Protein AF-A0A183DD94-F1 (afdb_monomer_lite)

pLDDT: mean 84.79, std 10.42, range [50.78, 96.0]

Organism: NCBI:txid637853

Secondary structure (DSSP, 8-state):
-EEEEESTTHHHHHHHHHTT--STTEEEEEEEE-S---S-TTHHHHHHHHHHHHHHT---TTEEEEEEEEE-SSSPPEEEEEETTTTEE-GGGTTS-GGGGGGG-THHHHTTEEEEEPPPSSTTEEEEEEEESS-TT-EEEEEEEEEEEETT--HHHHHHHHHHHHHHHHHHHHHHHTT-SSB---EEEEEEEEE--SS---S-HHHHHHHHHHHHHTT-

Sequence (220 aa):
MRIVGCVADIVERLPQAAAKVAVPGTTLYIVSRTGEVRCVPNLEEKFSIMLKEAVSRVQNENIRQMVILIASSDSYPMFFYYDMICKEEIRSQRNIDLAHLPKLGLHRIKGNYNIEKLKSSHNFGHLYKAEGKADPTEHRFFYRAVVRVVDSYTAEEVTCSIKNALKRACGEIAVALYRSNTIDRNHILLFIHRAPTSEEILMSSADWTNVICEAYLQCK

InterPro domains:
  IPR013537 Acetyl-CoA carboxylase, central domain [PF08326] (43-192)

Radius of gyration: 19.45 Å; chains: 1; bounding box: 50×34×47 Å

Foldseek 3Di:
DEEEEALVCLLPVVQVQLVPQDAAPDEAHYEHEDEAPPDDPPPVVVSQVSVLNSLVPHDDRSHQKYWYWYDYPPDQIWIWIAGSVVSDTPQQQILDDPVCSVVQVVVVQVVFWDWDWDDDPDSFKTWIWTAGPVHRLEIEIEIGGEQEDEQPDDLVRLLVSLLVSVLSVVVVVVVVVVVDDRYDDYYYDYHYDYDYDPDHRNDDPVSVVVSNVVSVVVND

Structure (mmCIF, N/CA/C/O backbone):
data_AF-A0A183DD94-F1
#
_entry.id   AF-A0A183DD94-F1
#
loop_
_atom_site.group_PDB
_atom_site.id
_atom_site.type_symbol
_atom_site.label_atom_id
_atom_site.label_alt_id
_atom_site.label_comp_id
_atom_site.label_asym_id
_atom_site.label_entity_id
_atom_site.label_seq_id
_atom_site.pdbx_PDB_ins_code
_atom_site.Cartn_x
_atom_site.Cartn_y
_atom_site.Cartn_z
_atom_site.occupancy
_atom_site.B_iso_or_equiv
_atom_site.auth_seq_id
_atom_site.auth_comp_id
_atom_site.auth_asym_id
_atom_site.auth_atom_id
_atom_site.pdbx_PDB_model_num
ATOM 1 N N . MET A 1 1 ? -19.339 -9.503 1.027 1.00 54.72 1 MET A N 1
ATOM 2 C CA . MET A 1 1 ? -20.385 -8.546 0.589 1.00 54.72 1 MET A CA 1
ATOM 3 C C . MET A 1 1 ? -19.704 -7.289 0.056 1.00 54.72 1 MET A C 1
ATOM 5 O O . MET A 1 1 ? -18.801 -6.801 0.727 1.00 54.72 1 MET A O 1
ATOM 9 N N . ARG A 1 2 ? -20.072 -6.813 -1.144 1.00 57.78 2 ARG A N 1
ATOM 10 C CA . ARG A 1 2 ? -19.534 -5.585 -1.761 1.00 57.78 2 ARG A CA 1
ATOM 11 C C . ARG A 1 2 ? -20.670 -4.580 -1.912 1.00 57.78 2 ARG A C 1
ATOM 13 O O . ARG A 1 2 ? -21.688 -4.917 -2.506 1.00 57.78 2 ARG A O 1
ATOM 20 N N . ILE A 1 3 ? -20.506 -3.379 -1.370 1.00 62.72 3 ILE A N 1
ATOM 21 C CA . ILE A 1 3 ? -21.554 -2.346 -1.359 1.00 62.72 3 ILE A CA 1
ATOM 22 C C . ILE A 1 3 ? -21.033 -1.132 -2.109 1.00 62.72 3 ILE A C 1
ATOM 24 O O . ILE A 1 3 ? -19.906 -0.714 -1.866 1.00 62.72 3 ILE A O 1
ATOM 28 N N . VAL A 1 4 ? -21.828 -0.602 -3.038 1.00 64.38 4 VAL A N 1
ATOM 29 C CA . VAL A 1 4 ? -21.441 0.511 -3.915 1.00 64.38 4 VAL A CA 1
ATOM 30 C C . VAL A 1 4 ? -22.304 1.737 -3.600 1.00 64.38 4 VAL A C 1
ATOM 32 O O . VAL A 1 4 ? -23.528 1.616 -3.531 1.00 64.38 4 VAL A O 1
ATOM 35 N N . GLY A 1 5 ? -21.688 2.908 -3.412 1.00 66.31 5 GLY A N 1
ATOM 36 C CA . GLY A 1 5 ? -22.386 4.164 -3.099 1.00 66.31 5 GLY A CA 1
ATOM 37 C C . GLY A 1 5 ? -21.581 5.433 -3.415 1.00 66.31 5 GLY A C 1
ATOM 38 O O . GLY A 1 5 ? -20.481 5.360 -3.962 1.00 66.31 5 GLY A O 1
ATOM 39 N N . CYS A 1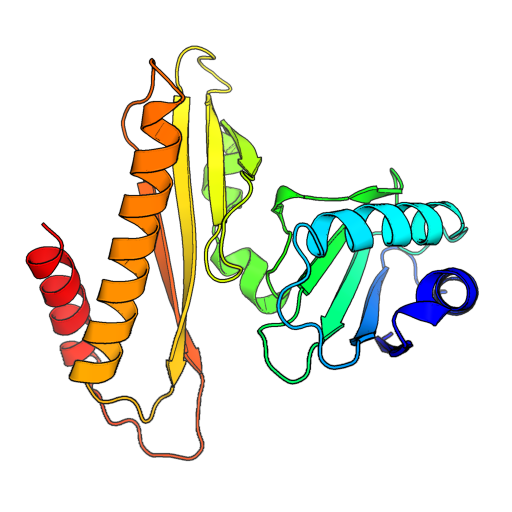 6 ? -22.149 6.597 -3.093 1.00 71.25 6 CYS A N 1
ATOM 40 C CA . CYS A 1 6 ? -21.469 7.897 -3.133 1.00 71.25 6 CYS A CA 1
ATOM 41 C C . CYS A 1 6 ? -20.680 8.132 -1.833 1.00 71.25 6 CYS A C 1
ATOM 43 O O . CYS A 1 6 ? -21.069 7.630 -0.776 1.00 71.25 6 CYS A O 1
ATOM 45 N N . VAL A 1 7 ? -19.587 8.903 -1.890 1.00 71.62 7 VAL A N 1
ATOM 46 C CA . VAL A 1 7 ? -18.761 9.194 -0.702 1.00 71.62 7 VAL A CA 1
ATOM 47 C C . VAL A 1 7 ? -19.469 10.081 0.304 1.00 71.62 7 VAL A C 1
ATOM 49 O O . VAL A 1 7 ? -19.284 9.877 1.497 1.00 71.62 7 VAL A O 1
ATOM 52 N N . ALA A 1 8 ? -20.319 10.997 -0.164 1.00 72.94 8 ALA A N 1
ATOM 53 C CA . ALA A 1 8 ? -21.086 11.885 0.703 1.00 72.94 8 ALA A CA 1
ATOM 54 C C . ALA A 1 8 ? -22.020 11.100 1.640 1.00 72.94 8 ALA A C 1
ATOM 56 O O . ALA A 1 8 ? -22.126 11.417 2.820 1.00 72.94 8 ALA A O 1
ATOM 57 N N . ASP A 1 9 ? -22.605 10.009 1.144 1.00 81.62 9 ASP A N 1
ATOM 58 C CA . ASP A 1 9 ? -23.596 9.229 1.890 1.00 81.62 9 ASP A CA 1
ATOM 59 C C . ASP A 1 9 ? -22.955 8.149 2.772 1.00 81.62 9 ASP A C 1
ATOM 61 O O . ASP A 1 9 ? -23.665 7.369 3.414 1.00 81.62 9 ASP A O 1
ATOM 65 N N . ILE A 1 10 ? -21.619 8.023 2.776 1.00 82.94 10 ILE A N 1
ATOM 66 C CA . ILE A 1 10 ? -20.961 6.894 3.443 1.00 82.94 10 ILE A CA 1
ATOM 67 C C . ILE A 1 10 ? -21.236 6.892 4.945 1.00 82.94 10 ILE A C 1
ATOM 69 O O . ILE A 1 10 ? -21.415 5.823 5.516 1.00 82.94 10 ILE A O 1
ATOM 73 N N . VAL A 1 11 ? -21.347 8.071 5.562 1.00 80.69 11 VAL A N 1
ATOM 74 C CA . VAL A 1 11 ? -21.639 8.230 6.993 1.00 80.69 11 VAL A CA 1
ATOM 75 C C . VAL A 1 11 ? -23.004 7.640 7.358 1.00 80.69 11 VAL A C 1
ATOM 77 O O . VAL A 1 11 ? -23.140 7.003 8.402 1.00 80.69 11 VAL A O 1
ATOM 80 N N . GLU A 1 12 ? -24.006 7.800 6.494 1.00 82.25 12 GLU A N 1
ATOM 81 C CA . GLU A 1 12 ? -25.373 7.327 6.740 1.00 82.25 12 GLU A CA 1
ATOM 82 C C . GLU A 1 12 ? -25.573 5.870 6.314 1.00 82.25 12 GLU A C 1
ATOM 84 O O . GLU A 1 12 ? -26.217 5.077 7.006 1.00 82.25 12 GLU A O 1
ATOM 89 N N . ARG A 1 13 ? -25.003 5.489 5.166 1.00 84.62 13 ARG A N 1
ATOM 90 C CA . ARG A 1 13 ? -25.242 4.176 4.554 1.00 84.62 13 ARG A CA 1
ATOM 91 C C . ARG A 1 13 ? -24.371 3.080 5.144 1.00 84.62 13 ARG A C 1
ATOM 93 O O . ARG A 1 13 ? -24.777 1.918 5.105 1.00 84.62 13 ARG A O 1
ATOM 100 N N . LEU A 1 14 ? -23.194 3.413 5.679 1.00 88.38 14 LEU A N 1
ATOM 101 C CA . LEU A 1 14 ? -22.260 2.422 6.211 1.00 88.38 14 LEU A CA 1
ATOM 102 C C . LEU A 1 14 ? -22.853 1.602 7.374 1.00 88.38 14 LEU A C 1
ATOM 104 O O . LEU A 1 14 ? -22.786 0.374 7.297 1.00 88.38 14 LEU A O 1
ATOM 108 N N . PRO A 1 15 ? -23.488 2.194 8.403 1.00 88.19 15 PRO A N 1
ATOM 109 C CA . PRO A 1 15 ? -24.125 1.414 9.466 1.00 88.19 15 PRO A CA 1
ATOM 110 C C . PRO A 1 15 ? -25.211 0.457 8.948 1.00 88.19 15 PRO A C 1
ATOM 112 O O . PRO A 1 15 ? -25.241 -0.710 9.333 1.00 88.19 15 PRO A O 1
ATOM 115 N N . GLN A 1 16 ? -26.053 0.911 8.011 1.00 87.06 16 GLN A N 1
ATOM 116 C CA . GLN A 1 16 ? -27.119 0.093 7.409 1.00 87.06 16 GLN A CA 1
ATOM 117 C C . GLN A 1 16 ? -26.557 -1.080 6.594 1.00 87.06 16 GLN A C 1
ATOM 119 O O . GLN A 1 16 ? -27.084 -2.191 6.606 1.00 87.06 16 GLN A O 1
ATOM 124 N N . ALA A 1 17 ? -25.474 -0.820 5.867 1.00 86.25 17 ALA A N 1
ATOM 125 C CA . ALA A 1 17 ? -24.700 -1.810 5.143 1.00 86.25 17 ALA A CA 1
ATOM 126 C C . ALA A 1 17 ? -24.091 -2.853 6.088 1.00 86.25 17 ALA A C 1
ATOM 128 O O . ALA A 1 17 ? -24.240 -4.056 5.871 1.00 86.25 17 ALA A O 1
ATOM 129 N N . ALA A 1 18 ? -23.428 -2.386 7.143 1.00 90.12 18 ALA A N 1
ATOM 130 C CA . ALA A 1 18 ? -22.782 -3.229 8.132 1.00 90.12 18 ALA A CA 1
ATOM 131 C C . ALA A 1 18 ? -23.786 -4.122 8.869 1.00 90.12 18 ALA A C 1
ATOM 133 O O . ALA A 1 18 ? -23.494 -5.295 9.068 1.00 90.12 18 ALA A O 1
ATOM 134 N N . ALA A 1 19 ? -24.985 -3.628 9.193 1.00 90.19 19 ALA A N 1
ATOM 135 C CA . ALA A 1 19 ? -26.030 -4.397 9.879 1.00 90.19 19 ALA A CA 1
ATOM 136 C C . ALA A 1 19 ? -26.454 -5.684 9.140 1.00 90.19 19 ALA A C 1
ATOM 138 O O . ALA A 1 19 ? -26.941 -6.622 9.761 1.00 90.19 19 ALA A O 1
ATOM 139 N N . LYS A 1 20 ? -26.233 -5.768 7.820 1.00 89.81 20 LYS A N 1
ATOM 140 C CA . LYS A 1 20 ? -26.569 -6.951 7.006 1.00 89.81 20 LYS A CA 1
ATOM 141 C C . LYS A 1 20 ? -25.533 -8.079 7.097 1.00 89.81 20 LYS A C 1
ATOM 143 O O . LYS A 1 20 ? -25.741 -9.144 6.520 1.00 89.81 20 LYS A O 1
ATOM 148 N N . VAL A 1 21 ? -24.395 -7.859 7.759 1.00 91.12 21 VAL A N 1
ATOM 149 C CA . VAL A 1 21 ? -23.340 -8.873 7.896 1.00 91.12 21 VAL A CA 1
ATOM 150 C C . VAL A 1 21 ? -23.679 -9.833 9.037 1.00 91.12 21 VAL A C 1
ATOM 152 O O . VAL A 1 21 ? -23.612 -9.466 10.208 1.00 91.12 21 VAL A O 1
ATOM 155 N N . ALA A 1 22 ? -24.002 -11.077 8.681 1.00 92.06 22 ALA A N 1
ATOM 156 C CA . ALA A 1 22 ? -24.369 -12.126 9.636 1.00 92.06 22 ALA A CA 1
ATOM 157 C C . ALA A 1 22 ? -23.245 -13.137 9.928 1.00 92.06 22 ALA A C 1
ATOM 159 O O . ALA A 1 22 ? -23.319 -13.855 10.916 1.00 92.06 22 ALA A O 1
ATOM 160 N N . VAL A 1 23 ? -22.218 -13.223 9.073 1.00 92.81 23 VAL A N 1
ATOM 161 C CA . VAL A 1 23 ? -21.141 -14.218 9.210 1.00 92.81 23 VAL A CA 1
ATOM 162 C C . VAL A 1 23 ? -20.011 -13.646 10.076 1.00 92.81 23 VAL A C 1
ATOM 164 O O . VAL A 1 23 ? -19.420 -12.639 9.671 1.00 92.81 23 VAL A O 1
ATOM 167 N N . PRO A 1 24 ? -19.669 -14.261 11.224 1.00 93.19 24 PRO A N 1
ATOM 168 C CA . PRO A 1 24 ? -18.568 -13.805 12.068 1.00 93.19 24 PRO A CA 1
ATOM 169 C C . PRO A 1 24 ? -17.217 -13.829 11.347 1.00 93.19 24 PRO A C 1
ATOM 171 O O . PRO A 1 24 ? -16.955 -14.688 10.506 1.00 93.19 24 PRO A O 1
ATOM 174 N N . GLY A 1 25 ? -16.332 -12.892 11.690 1.00 92.00 25 GLY A N 1
ATOM 175 C CA . GLY A 1 25 ? -14.992 -12.807 11.106 1.00 92.00 25 GLY A CA 1
ATOM 176 C C . GLY A 1 25 ? -14.942 -12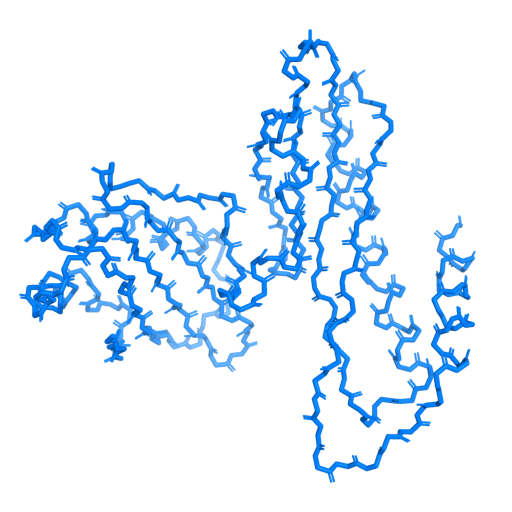.228 9.687 1.00 92.00 25 GLY A C 1
ATOM 177 O O . GLY A 1 25 ? -13.903 -12.315 9.032 1.00 92.00 25 GLY A O 1
ATOM 178 N N . THR A 1 26 ? -16.033 -11.633 9.199 1.00 92.38 26 THR A N 1
ATOM 179 C CA . THR A 1 26 ? -16.140 -11.130 7.823 1.00 92.38 26 THR A CA 1
ATOM 180 C C . THR A 1 26 ? -15.270 -9.894 7.587 1.00 92.38 26 THR A C 1
ATOM 182 O O . THR A 1 26 ? -15.236 -8.975 8.409 1.00 92.38 26 THR A O 1
ATOM 185 N N . THR A 1 27 ? -14.642 -9.823 6.407 1.00 92.25 27 THR A N 1
ATOM 186 C CA . THR A 1 27 ? -14.109 -8.570 5.854 1.00 92.25 27 THR A CA 1
ATOM 187 C C . THR A 1 27 ? -15.167 -7.884 4.988 1.00 92.25 27 THR A C 1
ATOM 189 O O . THR A 1 27 ? -15.617 -8.437 3.978 1.00 92.25 27 THR A O 1
ATOM 192 N N . LEU A 1 28 ? -15.584 -6.674 5.371 1.00 91.62 28 LEU A N 1
ATOM 193 C CA . LEU A 1 28 ? -16.572 -5.885 4.632 1.00 91.62 28 LEU A CA 1
ATOM 194 C C . LEU A 1 28 ? -15.886 -4.962 3.614 1.00 91.62 28 LEU A C 1
ATOM 196 O O . LEU A 1 28 ? -15.057 -4.138 3.991 1.00 91.62 28 LEU A O 1
ATOM 200 N N . TYR A 1 29 ? -16.278 -5.063 2.338 1.00 91.12 29 TYR A N 1
ATOM 201 C CA . TYR A 1 29 ? -15.779 -4.200 1.263 1.00 91.12 29 TYR A CA 1
ATOM 202 C C . TYR A 1 29 ? -16.816 -3.158 0.868 1.00 91.12 29 TYR A C 1
ATOM 204 O O . TYR A 1 29 ? -17.939 -3.488 0.468 1.00 91.12 29 TYR A O 1
ATOM 212 N N . ILE A 1 30 ? -16.402 -1.899 0.909 1.00 89.88 30 ILE A N 1
ATOM 213 C CA . ILE A 1 30 ? -17.230 -0.756 0.545 1.00 89.88 30 ILE A CA 1
ATOM 214 C C . ILE A 1 30 ? -16.537 -0.023 -0.580 1.00 89.88 30 ILE A C 1
ATOM 216 O O . ILE A 1 30 ? -15.362 0.317 -0.497 1.00 89.88 30 ILE A O 1
ATOM 220 N N . VAL A 1 31 ? -17.283 0.201 -1.649 1.00 88.50 31 VAL A N 1
ATOM 221 C CA . VAL A 1 31 ? -16.848 0.982 -2.790 1.00 88.50 31 VAL A CA 1
ATOM 222 C C . VAL A 1 31 ? -17.652 2.256 -2.798 1.00 88.50 31 VAL A C 1
ATOM 224 O O . VAL A 1 31 ? -18.878 2.253 -2.879 1.00 88.50 31 VAL A O 1
ATOM 227 N N . SER A 1 32 ? -16.926 3.348 -2.751 1.00 87.06 32 SER A N 1
ATOM 228 C CA . SER A 1 32 ? -17.464 4.676 -2.826 1.00 87.06 32 SER A CA 1
ATOM 229 C C . SER A 1 32 ? -16.920 5.382 -4.056 1.00 87.06 32 SER A C 1
ATOM 231 O O . SER A 1 32 ? -15.774 5.156 -4.450 1.00 87.06 32 SER A O 1
ATOM 233 N N . ARG A 1 33 ? -17.745 6.208 -4.690 1.00 83.56 33 ARG A N 1
ATOM 234 C CA . ARG A 1 33 ? -17.331 7.071 -5.797 1.00 83.56 33 ARG A CA 1
ATOM 235 C C . ARG A 1 33 ? -17.347 8.520 -5.339 1.00 83.56 33 ARG A C 1
ATOM 237 O O . ARG A 1 33 ? -18.256 8.945 -4.626 1.00 83.56 33 ARG A O 1
ATOM 244 N N . THR A 1 34 ? -16.350 9.265 -5.784 1.00 78.81 34 THR A N 1
ATOM 245 C CA . THR A 1 34 ? -16.316 10.723 -5.702 1.00 78.81 34 THR A CA 1
ATOM 246 C C . THR A 1 34 ? -16.272 11.292 -7.123 1.00 78.81 34 THR A C 1
ATOM 248 O O . THR A 1 34 ? -15.815 10.603 -8.036 1.00 78.81 34 THR A O 1
ATOM 251 N N . GLY A 1 35 ? -16.788 12.511 -7.325 1.00 68.75 35 GLY A N 1
ATOM 252 C CA . GLY A 1 35 ? -16.664 13.229 -8.604 1.00 68.75 35 GLY A CA 1
ATOM 253 C C . GLY A 1 35 ? -15.207 13.585 -8.927 1.00 68.75 35 GLY A C 1
ATOM 254 O O . GLY A 1 35 ? -14.296 13.100 -8.257 1.00 68.75 35 GLY A O 1
ATOM 255 N N . GLU A 1 36 ? -14.963 14.446 -9.919 1.00 58.44 36 GLU A N 1
ATOM 256 C CA . GLU A 1 36 ? -13.608 14.921 -10.236 1.00 58.44 36 GLU A CA 1
ATOM 257 C C . GLU A 1 36 ? -12.984 15.636 -9.026 1.00 58.44 36 GLU A C 1
ATOM 259 O O . GLU A 1 36 ? -13.231 16.813 -8.769 1.00 58.44 36 GLU A O 1
ATOM 264 N N . VAL A 1 37 ? -12.158 14.926 -8.254 1.00 54.75 37 VAL A N 1
ATOM 265 C CA . VAL A 1 37 ? -11.393 15.520 -7.153 1.00 54.75 37 VAL A CA 1
ATOM 266 C C . VAL A 1 37 ? -9.978 15.776 -7.636 1.00 54.75 37 VAL A C 1
ATOM 268 O O . VAL A 1 37 ? -9.025 15.104 -7.239 1.00 54.75 37 VAL A O 1
ATOM 271 N N . ARG A 1 38 ? -9.829 16.752 -8.532 1.00 50.78 38 ARG A N 1
ATOM 272 C CA . ARG A 1 38 ? -8.504 17.297 -8.825 1.00 50.78 38 ARG A CA 1
ATOM 273 C C . ARG A 1 38 ? -8.098 18.248 -7.698 1.00 50.78 38 ARG A C 1
ATOM 275 O O . ARG A 1 38 ? -8.866 19.103 -7.273 1.00 50.78 38 ARG A O 1
ATOM 282 N N . CYS A 1 39 ? -6.864 18.085 -7.226 1.00 51.00 39 CYS A N 1
ATOM 283 C CA . CYS A 1 39 ? -6.119 19.106 -6.485 1.00 51.00 39 CYS A CA 1
ATOM 284 C C . CYS A 1 39 ? -6.719 19.613 -5.158 1.00 51.00 39 CYS A C 1
ATOM 286 O O . CYS A 1 39 ? -6.512 20.774 -4.819 1.00 51.00 39 CYS A O 1
ATOM 288 N N . VAL A 1 40 ? -7.391 18.778 -4.355 1.00 59.66 40 VAL A N 1
ATOM 289 C CA . VAL A 1 40 ? -7.682 19.143 -2.953 1.00 59.66 40 VAL A CA 1
ATOM 290 C C . VAL A 1 40 ? -6.506 18.711 -2.068 1.00 59.66 40 VAL A C 1
ATOM 292 O O . VAL A 1 40 ? -6.301 17.507 -1.883 1.00 59.66 40 VAL A O 1
ATOM 295 N N . PRO A 1 41 ? -5.732 19.643 -1.478 1.00 65.44 41 PRO A N 1
ATOM 296 C CA . PRO A 1 41 ? -4.691 19.281 -0.526 1.00 65.44 41 PRO A CA 1
ATOM 297 C C . PRO A 1 41 ? -5.301 18.512 0.649 1.00 65.44 41 PRO A C 1
ATOM 299 O O . PRO A 1 41 ? -6.380 18.854 1.140 1.00 65.44 41 PRO A O 1
ATOM 302 N N . ASN A 1 42 ? -4.595 17.484 1.124 1.00 76.69 42 ASN A N 1
ATOM 303 C CA . ASN A 1 42 ? -4.991 16.683 2.290 1.00 76.69 42 ASN A CA 1
ATOM 304 C C . ASN A 1 42 ? -6.320 15.926 2.141 1.00 76.69 42 ASN A C 1
ATOM 306 O O . ASN A 1 42 ? -6.957 15.608 3.144 1.00 76.69 42 ASN A O 1
ATOM 310 N N . LEU A 1 43 ? -6.723 15.599 0.912 1.00 82.38 43 LEU A N 1
ATOM 311 C CA . LEU A 1 43 ? -7.936 14.828 0.645 1.00 82.38 43 LEU A CA 1
ATOM 312 C C . LEU A 1 43 ? -7.994 13.505 1.429 1.00 82.38 43 LEU A C 1
ATOM 314 O O . LEU A 1 43 ? -9.028 13.179 2.002 1.00 82.38 43 LEU A O 1
ATOM 318 N N . GLU A 1 44 ? -6.875 12.783 1.523 1.00 85.50 44 GLU A N 1
ATOM 319 C CA . GLU A 1 44 ? -6.794 11.552 2.318 1.00 85.50 44 GLU A CA 1
ATOM 320 C C . GLU A 1 44 ? -7.113 11.765 3.794 1.00 85.50 44 GLU A C 1
ATOM 322 O O . GLU A 1 44 ? -7.757 10.919 4.404 1.00 85.50 44 GLU A O 1
ATOM 327 N N . GLU A 1 45 ? -6.664 12.880 4.374 1.00 87.88 45 GLU A N 1
ATOM 328 C CA . GLU A 1 45 ? -6.910 13.169 5.786 1.00 87.88 45 GLU A CA 1
ATOM 329 C C . GLU A 1 45 ? -8.362 13.590 6.001 1.00 87.88 45 GLU A C 1
ATOM 331 O O . GLU A 1 45 ? -8.998 13.140 6.950 1.00 87.88 45 GLU A O 1
ATOM 336 N N . LYS A 1 46 ? -8.929 14.368 5.068 1.00 88.38 46 LYS A N 1
ATOM 337 C CA . LYS A 1 46 ? -10.361 14.703 5.075 1.00 88.38 46 LYS A CA 1
ATOM 338 C C . LYS A 1 46 ? -11.222 13.442 5.041 1.00 88.38 46 LYS A C 1
ATOM 340 O O . LYS A 1 46 ? -12.139 13.308 5.849 1.00 88.38 46 LYS A O 1
ATOM 345 N N . PHE A 1 47 ? -10.902 12.501 4.150 1.00 89.88 47 PHE A N 1
ATOM 346 C CA . PHE A 1 47 ? -11.588 11.214 4.118 1.00 89.88 47 PHE A CA 1
ATOM 347 C C . PHE A 1 47 ? -11.308 10.382 5.368 1.00 89.88 47 PHE A C 1
ATOM 349 O O . PHE A 1 47 ? -12.250 9.835 5.917 1.00 89.88 47 PHE A O 1
ATOM 356 N N . SER A 1 48 ? -10.076 10.330 5.881 1.00 90.94 48 SER A N 1
ATOM 357 C CA . SER A 1 48 ? -9.755 9.598 7.120 1.00 90.94 48 SER A CA 1
ATOM 358 C C . SER A 1 48 ? -10.623 10.065 8.297 1.00 90.94 48 SER A C 1
ATOM 360 O O . SER A 1 48 ? -11.181 9.226 9.003 1.00 90.94 48 SER A O 1
ATOM 362 N N . ILE A 1 49 ? -10.822 11.381 8.457 1.00 90.94 49 ILE A N 1
ATOM 363 C CA . ILE A 1 49 ? -11.684 11.962 9.500 1.00 90.94 49 ILE A CA 1
ATOM 364 C C . ILE A 1 49 ? -13.152 11.562 9.288 1.00 90.94 49 ILE A C 1
ATOM 366 O O . ILE A 1 49 ? -13.768 10.997 10.191 1.00 90.94 49 ILE A O 1
ATOM 370 N N . MET A 1 50 ? -13.692 11.792 8.087 1.00 90.75 50 MET A N 1
ATOM 371 C CA . MET A 1 50 ? -15.081 11.453 7.741 1.00 90.75 50 MET A CA 1
ATOM 372 C C . MET A 1 50 ? -15.369 9.953 7.913 1.00 90.75 50 MET A C 1
ATOM 374 O O . MET A 1 50 ? -16.391 9.555 8.469 1.00 90.75 50 MET A O 1
ATOM 378 N N . LEU A 1 51 ? -14.457 9.103 7.445 1.00 92.75 51 LEU A N 1
ATOM 379 C CA . LEU A 1 51 ? -14.585 7.655 7.538 1.00 92.75 51 LEU A CA 1
ATOM 380 C C . LEU A 1 51 ? -14.442 7.172 8.980 1.00 92.75 51 LEU A C 1
ATOM 382 O O . LEU A 1 51 ? -15.163 6.259 9.368 1.00 92.75 51 LEU A O 1
ATOM 386 N N . LYS A 1 52 ? -13.574 7.787 9.795 1.00 93.38 52 LYS A N 1
ATOM 387 C CA . LYS A 1 52 ? -13.465 7.462 11.224 1.00 93.38 52 LYS A CA 1
ATOM 388 C C . LYS A 1 52 ? -14.785 7.722 11.952 1.00 93.38 52 LYS A C 1
ATOM 390 O O . LYS A 1 52 ? -15.212 6.888 12.749 1.00 93.38 52 LYS A O 1
ATOM 395 N N . GLU A 1 53 ? -15.462 8.824 11.641 1.00 91.44 53 GLU A N 1
ATOM 396 C CA . GLU A 1 53 ? -16.800 9.103 12.165 1.00 91.44 53 GLU A CA 1
ATOM 397 C C . GLU A 1 53 ? -17.839 8.074 11.689 1.00 91.44 53 GLU A C 1
ATOM 399 O O . GLU A 1 53 ? -18.624 7.568 12.487 1.00 91.44 53 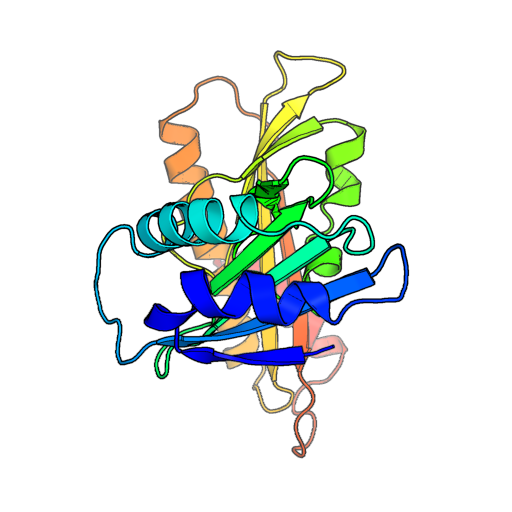GLU A O 1
ATOM 404 N N . ALA A 1 54 ? -17.831 7.717 10.403 1.00 91.12 54 ALA A N 1
ATOM 405 C CA . ALA A 1 54 ? -18.748 6.714 9.863 1.00 91.12 54 ALA A CA 1
ATOM 406 C C . ALA A 1 54 ? -18.535 5.326 10.502 1.00 91.12 54 ALA A C 1
ATOM 408 O O . ALA A 1 54 ? -19.494 4.644 10.868 1.00 91.12 54 ALA A O 1
ATOM 409 N N . VAL A 1 55 ? -17.273 4.912 10.655 1.00 93.81 55 VAL A N 1
ATOM 410 C CA . VAL A 1 55 ? -16.870 3.614 11.215 1.00 93.81 55 VAL A CA 1
ATOM 411 C C . VAL A 1 55 ? -17.194 3.521 12.706 1.00 93.81 55 VAL A C 1
ATOM 413 O O . VAL A 1 55 ? -17.635 2.465 13.159 1.00 93.81 55 VAL A O 1
ATOM 416 N N . SER A 1 56 ? -17.055 4.606 13.477 1.00 92.88 56 SER A N 1
ATOM 417 C CA . SER A 1 56 ? -17.366 4.590 14.916 1.00 92.88 56 SER A CA 1
ATOM 418 C C . SER A 1 56 ? -18.842 4.266 15.198 1.00 92.88 56 SER A C 1
ATOM 420 O O . SER A 1 56 ? -19.147 3.573 16.175 1.00 92.88 56 SER A O 1
ATOM 422 N N . ARG A 1 57 ? -19.743 4.680 14.294 1.00 92.50 57 ARG A N 1
ATOM 423 C CA . ARG A 1 57 ? -21.195 4.427 14.343 1.00 92.50 57 ARG A CA 1
ATOM 424 C C . ARG A 1 57 ? -21.590 2.996 13.964 1.00 92.50 57 ARG A C 1
ATOM 426 O O . ARG A 1 57 ? -22.729 2.600 14.199 1.00 92.50 57 ARG A O 1
ATOM 433 N N . VAL A 1 58 ? -20.687 2.207 13.382 1.00 92.69 58 VAL A N 1
ATOM 434 C CA . VAL A 1 58 ? -20.966 0.810 13.023 1.00 92.69 58 VAL A CA 1
ATOM 435 C C . VAL A 1 58 ? -21.044 -0.040 14.286 1.00 92.69 58 VAL A C 1
ATOM 437 O O . VAL A 1 58 ? -20.073 -0.124 15.033 1.00 92.69 58 VAL A O 1
ATOM 440 N N . GLN A 1 59 ? -22.179 -0.701 14.506 1.00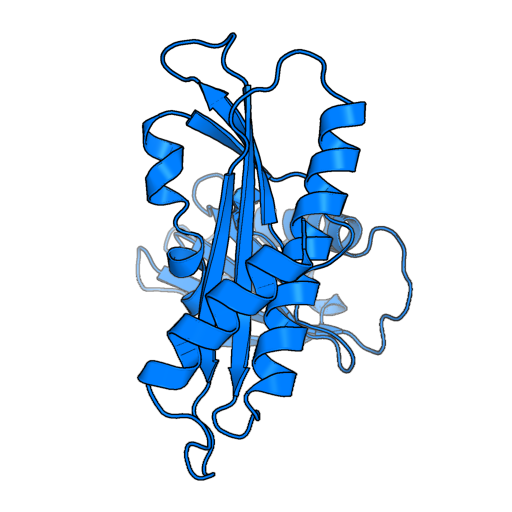 91.12 59 GLN A N 1
ATOM 441 C CA . GLN A 1 59 ? -22.390 -1.641 15.610 1.00 91.12 59 GLN A CA 1
ATOM 442 C C . GLN A 1 59 ? -22.635 -3.040 15.036 1.00 91.12 59 GLN A C 1
ATOM 444 O O . GLN A 1 59 ? -23.775 -3.450 14.838 1.00 91.12 59 GLN A O 1
ATOM 449 N N . ASN A 1 60 ? -21.557 -3.739 14.671 1.00 91.81 60 ASN A N 1
ATOM 450 C CA . ASN A 1 60 ? -21.630 -5.132 14.235 1.00 91.81 60 ASN A CA 1
ATOM 451 C C . ASN A 1 60 ? -20.312 -5.868 14.528 1.00 91.81 60 ASN 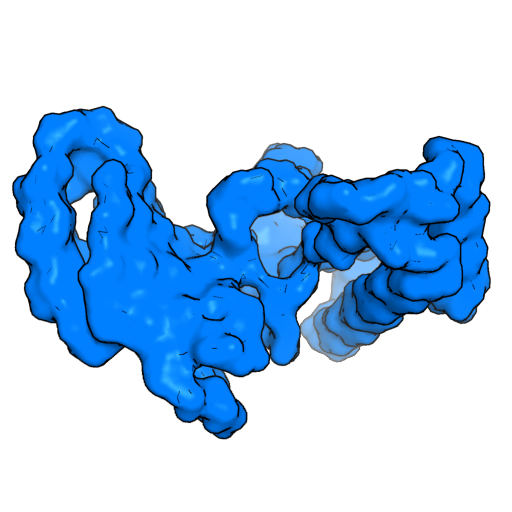A C 1
ATOM 453 O O . ASN A 1 60 ? -19.303 -5.625 13.867 1.00 91.81 60 ASN A O 1
ATOM 457 N N . GLU A 1 61 ? -20.351 -6.790 15.490 1.00 92.69 61 GLU A N 1
ATOM 458 C CA . GLU A 1 61 ? -19.204 -7.588 15.947 1.00 92.69 61 GLU A CA 1
ATOM 459 C C . GLU A 1 61 ? -18.798 -8.698 14.962 1.00 92.69 61 GLU A C 1
ATOM 461 O O . GLU A 1 61 ? -17.682 -9.213 15.017 1.00 92.69 61 GLU A O 1
ATOM 466 N N . ASN A 1 62 ? -19.663 -9.043 14.001 1.00 93.81 62 ASN A N 1
ATOM 467 C CA . ASN A 1 62 ? -19.350 -10.042 12.978 1.00 93.81 62 ASN A CA 1
ATOM 468 C C . ASN A 1 62 ? -18.311 -9.542 11.966 1.00 93.81 62 ASN A C 1
ATOM 470 O O . ASN A 1 62 ? -17.718 -10.340 11.233 1.00 93.81 62 ASN A O 1
ATOM 474 N N . ILE A 1 63 ? -18.096 -8.227 11.891 1.00 94.25 63 ILE A N 1
ATOM 475 C CA . ILE A 1 63 ? -17.130 -7.619 10.983 1.00 94.25 63 ILE A CA 1
ATOM 476 C C . ILE A 1 63 ? -15.789 -7.541 11.706 1.00 94.25 63 ILE A C 1
ATOM 478 O O . ILE A 1 63 ? -15.643 -6.801 12.670 1.00 94.25 63 ILE A O 1
ATOM 482 N N . ARG A 1 64 ? -14.787 -8.266 11.205 1.00 94.31 64 ARG A N 1
ATOM 483 C CA . ARG A 1 64 ? -13.416 -8.213 11.738 1.00 94.31 64 ARG A CA 1
ATOM 484 C C . ARG A 1 64 ? -12.607 -7.079 11.121 1.00 94.31 64 ARG A C 1
ATOM 486 O O . ARG A 1 64 ? -11.822 -6.423 11.796 1.00 94.31 64 ARG A O 1
ATOM 493 N N . GLN A 1 65 ? -12.779 -6.869 9.821 1.00 94.12 65 GLN A N 1
ATOM 494 C CA . GLN A 1 65 ? -12.036 -5.870 9.067 1.00 94.12 65 GLN A CA 1
ATOM 495 C C . GLN A 1 65 ? -12.971 -5.153 8.102 1.00 94.12 65 GLN A C 1
ATOM 497 O O . GLN A 1 65 ? -13.884 -5.753 7.531 1.00 94.12 65 GLN A O 1
ATOM 502 N N . MET A 1 66 ? -12.715 -3.871 7.877 1.00 94.06 66 MET A N 1
ATOM 503 C CA . MET A 1 66 ? -13.406 -3.098 6.856 1.00 94.06 66 MET A CA 1
ATOM 504 C C . MET A 1 66 ? -12.405 -2.498 5.877 1.00 94.06 66 MET A C 1
ATOM 506 O O . MET A 1 66 ? -11.374 -1.960 6.281 1.00 94.06 66 MET A O 1
ATOM 510 N N . VAL A 1 67 ? -12.720 -2.596 4.587 1.00 94.06 67 VAL A N 1
ATOM 511 C CA . VAL A 1 67 ? -11.942 -2.002 3.500 1.00 94.06 67 VAL A CA 1
ATOM 512 C C . VAL A 1 67 ? -12.843 -1.044 2.740 1.00 94.06 67 VAL A C 1
ATOM 514 O O . VAL A 1 67 ? -13.830 -1.457 2.125 1.00 94.06 67 VAL A O 1
ATOM 517 N N . ILE A 1 68 ? -12.499 0.238 2.783 1.00 93.06 68 ILE A N 1
ATOM 518 C CA . ILE A 1 68 ? -13.228 1.304 2.103 1.00 93.06 68 ILE A CA 1
ATOM 519 C C . ILE A 1 68 ? -12.371 1.798 0.943 1.00 93.06 68 ILE A C 1
ATOM 521 O O . ILE A 1 68 ? -11.279 2.332 1.137 1.00 93.06 68 ILE A O 1
ATOM 525 N N . LEU A 1 69 ? -12.877 1.604 -0.268 1.00 91.81 69 LEU A N 1
ATOM 526 C CA . LEU A 1 69 ? -12.306 2.112 -1.503 1.00 91.81 69 LEU A CA 1
ATOM 527 C C . LEU A 1 69 ? -13.039 3.390 -1.899 1.00 91.81 69 LEU A C 1
ATOM 529 O O . LEU A 1 69 ? -14.266 3.389 -1.990 1.00 91.81 69 LEU A O 1
ATOM 533 N N . ILE A 1 70 ? -12.293 4.452 -2.188 1.00 89.81 70 ILE A N 1
ATOM 534 C CA . ILE A 1 70 ? -12.820 5.687 -2.773 1.00 89.81 70 ILE A CA 1
ATOM 535 C C . ILE A 1 70 ? -12.242 5.815 -4.182 1.00 89.81 70 ILE A C 1
ATOM 537 O O . ILE A 1 70 ? -11.057 6.105 -4.359 1.00 89.81 70 ILE A O 1
ATOM 541 N N . ALA A 1 71 ? -13.081 5.553 -5.182 1.00 86.88 71 ALA A N 1
ATOM 542 C CA . ALA A 1 71 ? -12.747 5.692 -6.591 1.00 86.88 71 ALA A CA 1
ATOM 543 C C . ALA A 1 71 ? -12.932 7.141 -7.051 1.00 86.88 71 ALA A C 1
ATOM 545 O O . ALA A 1 71 ? -13.972 7.749 -6.792 1.00 86.88 71 ALA A O 1
ATOM 546 N N . SER A 1 72 ? -11.939 7.638 -7.782 1.00 81.94 72 SER A N 1
ATOM 547 C CA . SER A 1 72 ? -11.982 8.871 -8.570 1.00 81.94 72 SER A CA 1
ATOM 548 C C . SER A 1 72 ? -11.955 8.496 -10.054 1.00 81.94 72 SER A C 1
ATOM 550 O O . SER A 1 72 ? -11.419 7.441 -10.399 1.00 81.94 72 SER A O 1
ATOM 552 N N . SER A 1 73 ? -12.521 9.327 -10.930 1.00 75.00 73 SER A N 1
ATOM 553 C CA . SER A 1 73 ? -12.489 9.098 -12.384 1.00 75.00 73 SER A CA 1
ATOM 554 C C . SER A 1 73 ? -11.070 9.158 -12.960 1.00 75.00 73 SER A C 1
ATOM 556 O O . SER A 1 73 ? -10.754 8.419 -13.887 1.00 75.00 73 SER A O 1
ATOM 558 N N . ASP A 1 74 ? -10.210 9.988 -12.364 1.00 74.50 74 ASP A N 1
ATOM 559 C CA . ASP A 1 74 ? -8.945 10.414 -12.977 1.00 74.50 74 ASP A CA 1
ATOM 560 C C . ASP A 1 74 ? -7.703 9.913 -12.220 1.00 74.50 74 ASP A C 1
ATOM 562 O O . ASP A 1 74 ? -6.577 10.300 -12.535 1.00 74.50 74 ASP A O 1
ATOM 566 N N . SER A 1 75 ? -7.868 9.105 -11.168 1.00 75.69 75 SER A N 1
ATOM 567 C CA . SER A 1 75 ? -6.740 8.697 -10.328 1.00 75.69 75 SER A CA 1
ATOM 568 C C . SER A 1 75 ? -6.890 7.310 -9.718 1.00 75.69 75 SER A C 1
ATOM 570 O O . SER A 1 75 ? -7.980 6.745 -9.615 1.00 75.69 75 SER A O 1
ATOM 572 N N . TYR A 1 76 ? -5.750 6.751 -9.301 1.00 78.50 76 TYR A N 1
ATOM 573 C CA . TYR A 1 76 ? -5.721 5.484 -8.584 1.00 78.50 76 TYR A CA 1
ATOM 574 C C . TYR A 1 76 ? -6.600 5.567 -7.321 1.00 78.50 76 TYR A C 1
ATOM 576 O O . TYR A 1 76 ? -6.440 6.525 -6.555 1.00 78.50 76 TYR A O 1
ATOM 584 N N . PRO A 1 77 ? -7.496 4.589 -7.072 1.00 87.06 77 PRO A N 1
ATOM 585 C CA . PRO A 1 77 ? -8.402 4.645 -5.933 1.00 87.06 77 PRO A CA 1
ATOM 586 C C . PRO A 1 77 ? -7.655 4.757 -4.603 1.00 87.06 77 PRO A C 1
ATOM 588 O O . PRO A 1 77 ? -6.597 4.152 -4.411 1.00 87.06 77 PRO A O 1
ATOM 591 N N . MET A 1 78 ? -8.235 5.494 -3.661 1.00 89.31 78 MET A N 1
ATOM 592 C CA . MET A 1 78 ? -7.752 5.513 -2.281 1.00 89.31 78 MET A CA 1
ATOM 593 C C . MET A 1 78 ? -8.336 4.325 -1.525 1.00 89.31 78 MET A C 1
ATOM 595 O O . MET A 1 78 ? -9.501 3.972 -1.715 1.00 89.31 78 MET A O 1
ATOM 599 N N . PHE A 1 79 ? -7.528 3.722 -0.658 1.00 92.25 79 PHE A N 1
ATOM 600 C CA . PHE A 1 79 ? -7.919 2.555 0.131 1.00 92.25 79 PHE A CA 1
ATOM 601 C C . PHE A 1 79 ? -7.693 2.835 1.609 1.00 92.25 79 PHE A C 1
ATOM 603 O O . PHE A 1 79 ? -6.576 3.175 2.008 1.00 92.25 79 PHE A O 1
ATOM 610 N N . PHE A 1 80 ? -8.729 2.622 2.411 1.00 94.12 80 PHE A N 1
ATOM 611 C CA . PHE A 1 80 ? -8.707 2.762 3.860 1.00 94.12 80 PHE A CA 1
ATOM 612 C C . PHE A 1 80 ? -9.057 1.422 4.494 1.00 94.12 80 PHE A C 1
ATOM 614 O O . PHE A 1 80 ? -10.019 0.766 4.095 1.00 94.12 80 PHE A O 1
ATOM 621 N N . TYR A 1 81 ? -8.260 1.018 5.476 1.00 95.38 81 TYR A N 1
ATOM 622 C CA . TYR A 1 81 ? -8.410 -0.248 6.182 1.00 95.38 81 TYR A CA 1
ATOM 623 C C . TYR A 1 81 ? -8.717 0.046 7.636 1.00 95.38 81 TYR A C 1
ATOM 625 O O . TYR A 1 81 ? -7.995 0.825 8.250 1.00 95.38 81 TYR A O 1
ATOM 633 N N . TYR A 1 82 ? -9.730 -0.603 8.192 1.00 96.00 82 TYR A N 1
ATOM 634 C CA . TYR A 1 82 ? -10.082 -0.484 9.601 1.00 96.00 82 TYR A CA 1
ATOM 635 C C . TYR A 1 82 ? -10.059 -1.852 10.265 1.00 96.00 82 TYR A C 1
ATOM 637 O O . TYR A 1 82 ? -10.600 -2.825 9.726 1.00 96.00 82 TYR A O 1
ATOM 645 N N . ASP A 1 83 ? -9.426 -1.906 11.433 1.00 94.94 83 ASP A N 1
ATOM 646 C CA . ASP A 1 83 ? -9.627 -2.984 12.389 1.00 94.94 83 ASP A CA 1
ATOM 647 C C . ASP A 1 83 ? -10.926 -2.685 13.134 1.00 94.94 83 ASP A C 1
ATOM 649 O O . ASP A 1 83 ? -11.033 -1.666 13.817 1.00 94.94 83 ASP A O 1
ATOM 653 N N . MET A 1 84 ? -11.929 -3.540 12.966 1.00 94.50 84 MET A N 1
ATOM 654 C CA . MET A 1 84 ? -13.253 -3.298 13.532 1.00 94.50 84 MET A CA 1
ATOM 655 C C . MET A 1 84 ? -13.369 -3.709 15.000 1.00 94.50 84 MET A C 1
ATOM 657 O O . MET A 1 84 ? -14.338 -3.312 15.642 1.00 94.50 84 MET A O 1
ATOM 661 N N . ILE A 1 85 ? -12.372 -4.413 15.550 1.00 91.88 85 ILE A N 1
ATOM 662 C CA . ILE A 1 85 ? -12.295 -4.705 16.987 1.00 91.88 85 ILE A CA 1
ATOM 663 C C . ILE A 1 85 ? -12.024 -3.402 17.744 1.00 91.88 85 ILE A C 1
ATOM 665 O O . ILE A 1 85 ? -12.735 -3.064 18.686 1.00 91.88 85 ILE A O 1
ATOM 669 N N . CYS A 1 86 ? -11.031 -2.635 17.287 1.00 93.25 86 CYS A N 1
ATOM 670 C CA . CYS A 1 86 ? -10.661 -1.355 17.898 1.00 93.25 86 CYS A CA 1
ATOM 671 C C . CYS A 1 86 ? -11.335 -0.144 17.231 1.00 93.25 86 CYS A C 1
ATOM 673 O O . CYS A 1 86 ? -11.223 0.968 17.736 1.00 93.25 86 CYS A O 1
ATOM 675 N N . LYS A 1 87 ? -12.003 -0.342 16.086 1.00 93.25 87 LYS A N 1
ATOM 676 C CA . LYS A 1 87 ? -12.543 0.709 15.200 1.00 93.25 87 LYS A CA 1
ATOM 677 C C . LYS A 1 87 ? -11.500 1.756 14.787 1.00 93.25 87 LYS A C 1
ATOM 679 O O . LYS A 1 87 ? -11.826 2.920 14.558 1.00 93.25 87 LYS A O 1
ATOM 684 N N . GLU A 1 88 ? -10.248 1.330 14.652 1.00 94.31 88 GLU A N 1
ATOM 685 C CA . GLU A 1 88 ? -9.128 2.198 14.292 1.00 94.31 88 GLU A CA 1
ATOM 686 C C . GLU A 1 88 ? -8.592 1.881 12.899 1.00 94.31 88 GLU A C 1
ATOM 688 O O . GLU A 1 88 ? -8.624 0.745 12.413 1.00 94.31 88 GLU A O 1
ATOM 693 N N . GLU A 1 89 ? -8.092 2.920 12.235 1.00 94.81 89 GLU A N 1
ATOM 694 C C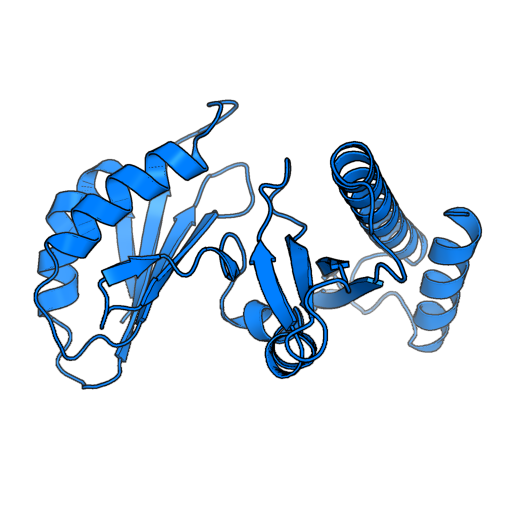A . GLU A 1 89 ? -7.545 2.789 10.894 1.00 94.81 89 GLU A CA 1
ATOM 695 C C . GLU A 1 89 ? -6.162 2.126 10.926 1.00 94.81 89 GLU A C 1
ATOM 697 O O . GLU A 1 89 ? -5.223 2.589 11.579 1.00 94.81 89 GLU A O 1
ATOM 702 N N . ILE A 1 90 ? -5.977 1.098 10.105 1.00 93.31 90 ILE A N 1
ATOM 703 C CA . ILE A 1 90 ? -4.688 0.458 9.871 1.00 93.31 90 ILE A CA 1
ATOM 704 C C . ILE A 1 90 ? -3.909 1.267 8.822 1.00 93.31 90 ILE A C 1
ATOM 706 O O . ILE A 1 90 ? -3.701 0.825 7.689 1.00 93.31 90 ILE A O 1
ATOM 710 N N . ARG A 1 91 ? -3.425 2.456 9.208 1.00 90.75 91 ARG A N 1
ATOM 711 C CA . ARG A 1 91 ? -2.716 3.405 8.317 1.00 90.75 91 ARG A CA 1
ATOM 712 C C . ARG A 1 91 ? -1.546 2.781 7.547 1.00 90.75 91 ARG A C 1
ATOM 714 O O . ARG A 1 91 ? -1.273 3.164 6.411 1.00 90.75 91 ARG A O 1
ATOM 721 N N . SER A 1 92 ? -0.899 1.757 8.113 1.00 88.69 92 SER A N 1
ATOM 722 C CA . SER A 1 92 ? 0.175 1.008 7.439 1.00 88.69 92 SER A CA 1
ATOM 723 C C . SER A 1 92 ? -0.244 0.326 6.127 1.00 88.69 92 SER A C 1
ATOM 725 O O . SER A 1 92 ? 0.618 0.040 5.293 1.00 88.69 92 SER A O 1
ATOM 727 N N . GLN A 1 93 ? -1.544 0.103 5.922 1.00 91.44 93 GLN A N 1
ATOM 728 C CA . GLN A 1 93 ? -2.131 -0.556 4.751 1.00 91.44 93 GLN A CA 1
ATOM 729 C C . GLN A 1 93 ? -2.832 0.432 3.801 1.00 91.44 93 GLN A C 1
ATOM 731 O O . GLN A 1 93 ? -3.424 0.013 2.815 1.00 91.44 93 GLN A O 1
ATOM 736 N N . ARG A 1 94 ? -2.780 1.745 4.062 1.00 90.56 94 ARG A N 1
ATOM 737 C CA . ARG A 1 94 ? -3.486 2.753 3.251 1.00 90.56 94 ARG A CA 1
ATOM 738 C C . ARG A 1 94 ? -3.024 2.744 1.782 1.00 90.56 94 ARG A C 1
ATOM 740 O O . ARG A 1 94 ? -1.832 2.547 1.527 1.00 90.56 94 ARG A O 1
ATOM 747 N N . ASN A 1 95 ? -3.931 3.045 0.850 1.00 90.25 95 ASN A N 1
ATOM 748 C CA . ASN A 1 95 ? -3.701 3.239 -0.597 1.00 90.25 95 ASN A CA 1
ATOM 749 C C . ASN A 1 95 ? -3.122 2.039 -1.355 1.00 90.25 95 ASN A C 1
ATOM 751 O O . ASN A 1 95 ? -2.422 2.201 -2.348 1.00 90.25 95 ASN A O 1
ATOM 755 N N . ILE A 1 96 ? -3.441 0.824 -0.922 1.00 90.75 96 ILE A N 1
ATOM 756 C CA . ILE A 1 96 ? -3.166 -0.380 -1.701 1.00 90.75 96 ILE A CA 1
ATOM 757 C C . ILE A 1 96 ? -4.390 -1.277 -1.740 1.00 90.75 96 ILE A C 1
ATOM 759 O O . ILE A 1 96 ? -5.137 -1.365 -0.770 1.00 90.75 96 ILE A O 1
ATOM 763 N N . ASP A 1 97 ? -4.583 -1.948 -2.870 1.00 89.06 97 ASP A N 1
ATOM 764 C CA . ASP A 1 97 ? -5.620 -2.961 -3.008 1.00 89.06 97 ASP A CA 1
ATOM 765 C C . ASP A 1 97 ? -5.311 -4.186 -2.140 1.00 89.06 97 ASP A C 1
ATOM 767 O O . ASP A 1 97 ? -4.146 -4.552 -1.965 1.00 89.06 97 ASP A O 1
ATOM 771 N N . LEU A 1 98 ? -6.342 -4.851 -1.619 1.00 87.88 98 LEU A N 1
ATOM 772 C CA . LEU A 1 98 ? -6.159 -5.997 -0.732 1.00 87.88 98 LEU A CA 1
ATOM 773 C C . LEU A 1 98 ? -5.372 -7.126 -1.413 1.00 87.88 98 LEU A C 1
ATOM 775 O O . LEU A 1 98 ? -4.484 -7.707 -0.790 1.00 87.88 98 LEU A O 1
ATOM 779 N N . ALA A 1 99 ? -5.625 -7.402 -2.696 1.00 88.56 99 ALA A N 1
ATOM 780 C CA . ALA A 1 99 ? -4.896 -8.429 -3.443 1.00 88.56 99 ALA A CA 1
ATOM 781 C C . ALA A 1 99 ? -3.405 -8.081 -3.613 1.00 88.56 99 ALA A C 1
ATOM 783 O O . ALA A 1 99 ? -2.568 -8.940 -3.898 1.00 88.56 99 ALA A O 1
ATOM 784 N N . HIS A 1 100 ? -3.056 -6.807 -3.438 1.00 90.94 100 HIS A N 1
ATOM 785 C CA . HIS A 1 100 ? -1.696 -6.295 -3.531 1.00 90.94 100 HIS A CA 1
ATOM 786 C C . HIS A 1 100 ? -1.026 -6.095 -2.177 1.00 90.94 100 HIS A C 1
ATOM 788 O O . HIS A 1 100 ? 0.200 -6.026 -2.117 1.00 90.94 100 HIS A O 1
ATOM 794 N N . LEU A 1 101 ? -1.784 -6.083 -1.084 1.00 91.62 101 LEU A N 1
ATOM 795 C CA . LEU A 1 101 ? -1.242 -5.877 0.251 1.00 91.62 101 LEU A CA 1
ATOM 796 C C . LEU A 1 101 ? -0.153 -6.905 0.637 1.00 91.62 101 LEU A C 1
ATOM 798 O O . LEU A 1 101 ? 0.905 -6.475 1.112 1.00 91.62 101 LEU A O 1
ATOM 802 N N . PRO A 1 102 ? -0.302 -8.226 0.383 1.00 93.19 102 PRO A N 1
ATOM 803 C CA . PRO A 1 102 ? 0.767 -9.192 0.653 1.00 93.19 102 PRO A CA 1
ATOM 804 C C . PRO A 1 102 ? 2.050 -8.920 -0.146 1.00 93.19 102 PRO A C 1
ATOM 806 O O . PRO A 1 102 ? 3.149 -9.183 0.349 1.00 93.19 102 PRO A O 1
ATOM 809 N N . LYS A 1 103 ? 1.923 -8.336 -1.348 1.00 94.19 103 LYS A N 1
ATOM 810 C CA . LYS A 1 103 ? 3.038 -8.037 -2.262 1.00 94.19 103 LYS A CA 1
ATOM 811 C C . LYS A 1 103 ? 3.982 -6.960 -1.711 1.00 94.19 103 LYS A C 1
ATOM 813 O O . LYS A 1 103 ? 5.146 -6.927 -2.095 1.00 94.19 103 LYS A O 1
ATOM 818 N N . LEU A 1 104 ? 3.535 -6.135 -0.755 1.00 93.81 104 LEU A N 1
ATOM 819 C CA . LEU A 1 104 ? 4.417 -5.196 -0.043 1.00 93.81 104 LEU A CA 1
ATOM 820 C C . LEU A 1 104 ? 5.406 -5.895 0.900 1.00 93.81 104 LEU A C 1
ATOM 822 O O . LEU A 1 104 ? 6.364 -5.270 1.355 1.00 93.81 104 LEU A O 1
ATOM 826 N N . GLY A 1 105 ? 5.185 -7.173 1.229 1.00 93.81 105 GLY A N 1
ATOM 827 C CA . GLY A 1 105 ? 6.109 -7.947 2.053 1.00 93.81 105 GLY A CA 1
ATOM 828 C C . GLY A 1 105 ? 6.253 -7.430 3.488 1.00 93.81 105 GLY A C 1
ATOM 829 O O . GLY A 1 105 ? 7.282 -7.672 4.112 1.00 93.81 105 GLY A O 1
ATOM 830 N N . LEU A 1 106 ? 5.246 -6.728 4.031 1.00 93.44 106 LEU A N 1
ATOM 831 C CA . LEU A 1 106 ? 5.317 -6.127 5.375 1.00 93.44 106 LEU A CA 1
ATOM 832 C C . LEU A 1 106 ? 5.548 -7.164 6.483 1.00 93.44 106 LEU A C 1
ATOM 834 O O . LEU A 1 106 ? 6.169 -6.848 7.495 1.00 93.44 106 LEU A O 1
ATOM 838 N N . HIS A 1 107 ? 5.101 -8.407 6.283 1.00 92.31 107 HIS A N 1
ATOM 839 C CA . HIS A 1 107 ? 5.347 -9.518 7.209 1.00 92.31 107 HIS A CA 1
ATOM 840 C C . HIS A 1 107 ? 6.848 -9.772 7.440 1.00 92.31 107 HIS A C 1
ATOM 842 O O . HIS A 1 107 ? 7.236 -10.128 8.546 1.00 92.31 107 HIS A O 1
ATOM 848 N N . ARG A 1 108 ? 7.703 -9.501 6.440 1.00 92.62 108 ARG A N 1
ATOM 849 C CA . ARG A 1 108 ? 9.168 -9.657 6.526 1.00 92.62 108 ARG A CA 1
ATOM 850 C C . ARG A 1 108 ? 9.837 -8.610 7.419 1.00 92.62 108 ARG A C 1
ATOM 852 O O . ARG A 1 108 ? 11.001 -8.761 7.758 1.00 92.62 108 ARG A O 1
ATOM 859 N N . ILE A 1 109 ? 9.125 -7.530 7.744 1.00 94.12 109 ILE A N 1
ATOM 860 C CA . ILE A 1 109 ? 9.650 -6.382 8.496 1.00 94.12 109 ILE A CA 1
ATOM 861 C C . ILE A 1 109 ? 9.040 -6.349 9.896 1.00 94.12 109 ILE A C 1
ATOM 863 O O . ILE A 1 109 ? 9.753 -6.184 10.879 1.00 94.12 109 ILE A O 1
ATOM 867 N N . LYS A 1 110 ? 7.720 -6.563 9.992 1.00 92.94 110 LYS A N 1
ATOM 868 C CA . LYS A 1 110 ? 6.955 -6.479 11.247 1.00 92.94 110 LYS A CA 1
ATOM 869 C C . LYS A 1 110 ? 7.434 -7.444 12.336 1.00 92.94 110 LYS A C 1
ATOM 871 O O . LYS A 1 110 ? 7.162 -7.196 13.508 1.00 92.94 110 LYS A O 1
ATOM 876 N N . GLY A 1 111 ? 8.131 -8.524 11.973 1.00 92.44 111 GLY A N 1
ATOM 877 C CA . GLY A 1 111 ? 8.755 -9.429 12.942 1.00 92.44 111 GLY A CA 1
ATOM 878 C C . GLY A 1 111 ? 9.799 -8.723 13.811 1.00 92.44 111 GLY A C 1
ATOM 879 O O . GLY A 1 111 ? 9.738 -8.828 15.031 1.00 92.44 111 GLY A O 1
ATOM 880 N N . ASN A 1 112 ? 10.668 -7.918 13.193 1.00 94.75 112 ASN A N 1
ATOM 881 C CA . ASN A 1 112 ? 11.857 -7.351 13.843 1.00 94.75 112 ASN A CA 1
ATOM 882 C C . ASN A 1 112 ? 11.765 -5.844 14.098 1.00 94.75 112 ASN A C 1
ATOM 884 O O . ASN A 1 112 ? 12.549 -5.314 14.878 1.00 94.75 112 ASN A O 1
ATOM 888 N N . TYR A 1 113 ? 10.814 -5.157 13.462 1.00 95.62 113 TYR A N 1
ATOM 889 C CA . TYR A 1 113 ? 10.687 -3.707 13.548 1.00 95.62 113 TYR A CA 1
ATOM 890 C C . TYR A 1 113 ? 9.270 -3.273 13.917 1.00 95.62 113 TYR A C 1
ATOM 892 O O . TYR A 1 113 ? 8.278 -3.870 13.477 1.00 95.62 113 TYR A O 1
ATOM 900 N N . ASN A 1 114 ? 9.183 -2.185 14.676 1.00 94.38 114 ASN A N 1
ATOM 901 C CA . ASN A 1 114 ? 7.981 -1.368 14.790 1.00 94.38 114 ASN A CA 1
ATOM 902 C C . ASN A 1 114 ? 7.936 -0.448 13.567 1.00 94.38 114 ASN A C 1
ATOM 904 O O . ASN A 1 114 ? 8.898 0.272 13.315 1.00 94.38 114 ASN A O 1
ATOM 908 N N . ILE A 1 115 ? 6.864 -0.511 12.770 1.00 94.25 115 ILE A N 1
ATOM 909 C CA . ILE A 1 115 ? 6.774 0.251 11.517 1.00 94.25 115 ILE A CA 1
ATOM 910 C C . ILE A 1 115 ? 5.669 1.300 11.555 1.00 94.25 115 ILE A C 1
ATOM 912 O O . ILE A 1 115 ? 4.527 1.013 11.913 1.00 94.25 115 ILE A O 1
ATOM 916 N N . GLU A 1 116 ? 5.997 2.487 11.068 1.00 93.06 116 GLU A N 1
ATOM 917 C CA . GLU A 1 116 ? 5.077 3.596 10.854 1.00 93.06 116 GLU A CA 1
ATOM 918 C C . GLU A 1 116 ? 5.091 3.962 9.368 1.00 93.06 116 GLU A C 1
ATOM 920 O O . GLU A 1 116 ? 6.149 4.193 8.782 1.00 93.06 116 GLU A O 1
ATOM 925 N N . LYS A 1 117 ? 3.918 4.001 8.726 1.00 92.75 117 LYS A N 1
ATOM 926 C CA . LYS A 1 117 ? 3.827 4.461 7.335 1.00 92.75 117 LYS A CA 1
ATOM 927 C C . LYS A 1 117 ? 3.910 5.980 7.310 1.00 92.75 117 LYS A C 1
ATOM 929 O O . LYS A 1 117 ? 3.062 6.649 7.895 1.00 92.75 117 LYS A O 1
ATOM 934 N N . LEU A 1 118 ? 4.881 6.507 6.577 1.00 90.56 118 LEU A N 1
ATOM 935 C CA . LEU A 1 118 ? 5.007 7.937 6.345 1.00 90.56 118 LEU A CA 1
ATOM 936 C C . LEU A 1 118 ? 4.069 8.383 5.222 1.00 90.56 118 LEU A C 1
ATOM 938 O O . LEU A 1 118 ? 3.768 7.633 4.288 1.00 90.56 118 LEU A O 1
ATOM 942 N N . LYS A 1 119 ? 3.606 9.631 5.313 1.00 83.94 119 LYS A N 1
ATOM 943 C CA . LYS A 1 119 ? 2.817 10.255 4.251 1.00 83.94 119 LYS A CA 1
ATOM 944 C C . LYS A 1 119 ? 3.690 10.400 3.005 1.00 83.94 119 LYS A C 1
ATOM 946 O O . LYS A 1 119 ? 4.730 11.053 3.058 1.00 83.94 119 LYS A O 1
ATOM 951 N N . SER A 1 120 ? 3.243 9.813 1.902 1.00 75.12 120 SER A N 1
ATOM 952 C CA . SER A 1 120 ? 3.850 10.011 0.588 1.00 75.12 120 SER A CA 1
ATOM 953 C C . SER A 1 120 ? 3.082 11.085 -0.180 1.00 75.12 120 SER A C 1
ATOM 955 O O . SER A 1 120 ? 1.902 11.331 0.074 1.00 75.12 120 SER A O 1
ATOM 957 N N . SER A 1 121 ? 3.760 11.745 -1.114 1.00 70.00 121 SER A N 1
ATOM 958 C CA . SER A 1 121 ? 3.138 12.663 -2.071 1.00 70.00 121 SER A CA 1
ATOM 959 C C . SER A 1 121 ? 2.349 11.933 -3.163 1.00 70.00 121 SER A C 1
ATOM 961 O O . SER A 1 121 ? 1.586 12.574 -3.882 1.00 70.00 121 SER A O 1
ATOM 963 N N . HIS A 1 122 ? 2.509 10.611 -3.285 1.00 73.12 122 HIS A N 1
ATOM 964 C CA . HIS A 1 122 ? 1.868 9.803 -4.318 1.00 73.12 122 HIS A CA 1
ATOM 965 C C . HIS A 1 122 ? 1.315 8.488 -3.751 1.00 73.12 122 HIS A C 1
ATOM 967 O O . HIS A 1 122 ? 1.848 7.923 -2.801 1.00 73.12 122 HIS A O 1
ATOM 973 N N . ASN A 1 123 ? 0.289 7.937 -4.405 1.00 73.81 123 ASN A N 1
ATOM 974 C CA . ASN A 1 123 ? -0.371 6.692 -3.979 1.00 73.81 123 ASN A CA 1
ATOM 975 C C . ASN A 1 123 ? 0.286 5.411 -4.506 1.00 73.81 123 ASN A C 1
ATOM 977 O O . ASN A 1 123 ? -0.207 4.317 -4.258 1.00 73.81 123 ASN A O 1
ATOM 981 N N . PHE A 1 124 ? 1.387 5.535 -5.246 1.00 78.12 124 PHE A N 1
ATOM 982 C CA . PHE A 1 124 ? 2.052 4.406 -5.903 1.00 78.12 124 PHE A CA 1
ATOM 983 C C . PHE A 1 124 ? 3.150 3.762 -5.044 1.00 78.12 124 PHE A C 1
ATOM 985 O O . PHE A 1 124 ? 3.629 2.676 -5.371 1.00 78.12 124 PHE A O 1
ATOM 992 N N . GLY A 1 125 ? 3.562 4.438 -3.969 1.00 89.00 125 GLY A N 1
ATOM 993 C CA . GLY A 1 125 ? 4.661 4.045 -3.098 1.00 89.00 125 GLY A CA 1
ATOM 994 C C . GLY A 1 125 ? 4.271 4.049 -1.627 1.00 89.00 125 GLY A C 1
ATOM 995 O O . GLY A 1 125 ? 3.389 4.788 -1.191 1.00 89.00 125 GLY A O 1
ATOM 996 N N . HIS A 1 126 ? 4.939 3.204 -0.852 1.00 93.75 126 HIS A N 1
ATOM 997 C CA . HIS A 1 126 ? 4.719 3.075 0.580 1.00 93.75 126 HIS A CA 1
ATOM 998 C C . HIS A 1 126 ? 6.060 3.172 1.299 1.00 93.75 126 HIS A C 1
ATOM 1000 O O . HIS A 1 126 ? 6.825 2.207 1.341 1.00 93.75 126 HIS A O 1
ATOM 1006 N N . LEU A 1 127 ? 6.335 4.345 1.863 1.00 94.25 127 LEU A N 1
ATOM 1007 C CA . LEU A 1 127 ? 7.493 4.569 2.713 1.00 94.25 127 LEU A CA 1
ATOM 1008 C C . LEU A 1 127 ? 7.138 4.262 4.171 1.00 94.25 127 LEU A C 1
ATOM 1010 O O . LEU A 1 127 ? 6.147 4.768 4.699 1.00 94.25 127 LEU A O 1
ATOM 1014 N N . TYR A 1 128 ? 7.964 3.453 4.823 1.00 94.69 128 TYR A N 1
ATOM 1015 C CA . TYR A 1 128 ? 7.824 3.102 6.230 1.00 94.69 128 TYR A CA 1
ATOM 1016 C C . TYR A 1 128 ? 9.072 3.515 6.999 1.00 94.69 128 TYR A C 1
ATOM 1018 O O . TYR A 1 128 ? 10.177 3.110 6.632 1.00 94.69 128 TYR A O 1
ATOM 1026 N N . LYS A 1 129 ? 8.887 4.270 8.082 1.00 93.75 129 LYS A N 1
ATOM 1027 C CA . LYS A 1 129 ? 9.888 4.406 9.139 1.00 93.75 129 LYS A CA 1
ATOM 1028 C C . LYS A 1 129 ? 9.835 3.144 9.992 1.00 93.75 129 LYS A C 1
ATOM 1030 O O . LYS A 1 129 ? 8.748 2.676 10.328 1.00 93.75 129 LYS A O 1
ATOM 1035 N N . ALA A 1 130 ? 10.991 2.581 10.297 1.00 94.00 130 ALA A N 1
ATOM 1036 C CA . ALA A 1 130 ? 11.116 1.375 11.090 1.00 94.00 130 ALA A CA 1
ATOM 1037 C C . ALA A 1 130 ? 12.106 1.590 12.231 1.00 94.00 130 ALA A C 1
ATOM 1039 O O . ALA A 1 130 ? 13.196 2.113 12.004 1.00 94.00 130 ALA A O 1
ATOM 1040 N N . GLU A 1 131 ? 11.713 1.154 13.420 1.00 93.69 131 GLU A N 1
ATOM 1041 C CA . GLU A 1 131 ? 12.520 1.144 14.640 1.00 93.69 131 GLU A CA 1
ATOM 1042 C C . GLU A 1 131 ? 12.739 -0.309 15.071 1.00 93.69 131 GLU A C 1
ATOM 1044 O O . GLU A 1 131 ? 11.792 -1.109 15.068 1.00 93.69 131 GLU A O 1
ATOM 1049 N N . GLY A 1 132 ? 13.986 -0.675 15.365 1.00 93.94 132 GLY A N 1
ATOM 1050 C CA . GLY A 1 132 ? 14.354 -2.024 15.780 1.00 93.94 132 GLY A CA 1
ATOM 1051 C C . GLY A 1 132 ? 13.678 -2.409 17.095 1.00 93.94 132 GLY A C 1
ATOM 1052 O O . GLY A 1 132 ? 13.758 -1.696 18.087 1.00 93.94 132 GLY A O 1
ATOM 1053 N N . LYS A 1 133 ? 13.019 -3.572 17.130 1.00 95.31 133 LYS A N 1
ATOM 1054 C CA . LYS A 1 133 ? 12.421 -4.093 18.373 1.00 95.31 133 LYS A CA 1
ATOM 1055 C C . LYS A 1 133 ? 13.471 -4.588 19.364 1.00 95.31 133 LYS A C 1
ATOM 1057 O O . LYS A 1 133 ? 13.236 -4.545 20.564 1.00 95.31 133 LYS A O 1
ATOM 1062 N N . ALA A 1 134 ? 14.584 -5.110 18.848 1.00 94.62 134 ALA A N 1
ATOM 1063 C CA . ALA A 1 134 ? 15.705 -5.577 19.658 1.00 94.62 134 ALA A CA 1
ATOM 1064 C C . ALA A 1 134 ? 16.640 -4.427 20.063 1.00 94.62 134 ALA A C 1
ATOM 1066 O O . ALA A 1 134 ? 17.211 -4.464 21.147 1.00 94.62 134 ALA A O 1
ATOM 1067 N N . ASP A 1 135 ? 16.770 -3.414 19.203 1.00 90.38 135 ASP A N 1
ATOM 1068 C CA . ASP A 1 135 ? 17.601 -2.233 19.419 1.00 90.38 135 ASP A CA 1
ATOM 1069 C C . ASP A 1 135 ? 16.847 -0.972 18.955 1.00 90.38 135 ASP A C 1
ATOM 1071 O O . ASP A 1 135 ? 16.764 -0.718 17.750 1.00 90.38 135 ASP A O 1
ATOM 1075 N N . PRO A 1 136 ? 16.308 -0.164 19.887 1.00 89.56 136 PRO A N 1
ATOM 1076 C CA . PRO A 1 136 ? 15.592 1.068 19.556 1.00 89.56 136 PRO A CA 1
ATOM 1077 C C . PRO A 1 136 ? 16.466 2.152 18.913 1.00 89.56 136 PRO A C 1
ATOM 1079 O O . PRO A 1 136 ? 15.938 3.124 18.381 1.00 89.56 136 PRO A O 1
ATOM 1082 N N . THR A 1 137 ? 17.797 2.034 18.961 1.00 88.00 137 THR A N 1
ATOM 1083 C CA . THR A 1 137 ? 18.687 2.974 18.263 1.00 88.00 137 THR A CA 1
ATOM 1084 C C . THR A 1 137 ? 18.741 2.692 16.762 1.00 88.00 137 THR A C 1
ATOM 1086 O O . THR A 1 137 ? 19.021 3.592 15.964 1.00 88.00 137 THR A O 1
ATOM 1089 N N . GLU A 1 138 ? 18.381 1.473 16.356 1.00 90.06 138 GLU A N 1
ATOM 1090 C CA . GLU A 1 138 ? 18.346 1.050 14.969 1.00 90.06 138 GLU A CA 1
ATOM 1091 C C . GLU A 1 138 ? 17.127 1.634 14.245 1.00 90.06 138 GLU A C 1
ATOM 1093 O O . GLU A 1 138 ? 15.992 1.180 14.411 1.00 90.06 138 GLU A O 1
ATOM 1098 N N . HIS A 1 139 ? 17.375 2.603 13.364 1.00 91.31 139 HIS A N 1
ATOM 1099 C CA . HIS A 1 139 ? 16.340 3.202 12.531 1.00 91.31 139 HIS A CA 1
ATOM 1100 C C . HIS A 1 139 ? 16.604 2.951 11.050 1.00 91.31 139 HIS A C 1
ATOM 1102 O O . HIS A 1 139 ? 17.722 3.125 10.563 1.00 91.31 139 HIS A O 1
ATOM 1108 N N . ARG A 1 140 ? 15.554 2.576 10.314 1.00 92.88 140 ARG A N 1
ATOM 1109 C CA . ARG A 1 140 ? 15.618 2.316 8.869 1.00 92.88 140 ARG A CA 1
ATOM 1110 C C . ARG A 1 140 ? 14.402 2.874 8.142 1.00 92.88 140 ARG A C 1
ATOM 1112 O O . ARG A 1 140 ? 13.301 2.918 8.694 1.00 92.88 140 ARG A O 1
ATOM 1119 N N . PHE A 1 141 ? 14.571 3.203 6.866 1.00 94.44 141 PHE A N 1
ATOM 1120 C CA . PHE A 1 141 ? 13.459 3.392 5.942 1.00 94.44 141 PHE A CA 1
ATOM 1121 C C . PHE A 1 141 ? 13.287 2.191 5.019 1.00 94.44 141 PHE A C 1
ATOM 1123 O O . PHE A 1 141 ? 14.223 1.738 4.355 1.00 94.44 141 PHE A O 1
ATOM 1130 N N . PHE A 1 142 ? 12.049 1.712 4.932 1.00 95.44 142 PHE A N 1
ATOM 1131 C CA . PHE A 1 142 ? 11.644 0.696 3.973 1.00 95.44 142 PHE A CA 1
ATOM 1132 C C . PHE A 1 142 ? 10.685 1.303 2.957 1.00 95.44 142 PHE A C 1
ATOM 1134 O O . PHE A 1 142 ? 9.570 1.678 3.311 1.00 95.44 142 PHE A O 1
ATOM 1141 N N . TYR A 1 143 ? 11.083 1.347 1.689 1.00 95.06 143 TYR A N 1
ATOM 1142 C CA . TYR A 1 143 ? 10.184 1.705 0.596 1.00 95.06 143 TYR A CA 1
ATOM 1143 C C . TYR A 1 143 ? 9.631 0.442 -0.056 1.00 95.06 143 TYR A C 1
ATOM 1145 O O . TYR A 1 143 ? 10.390 -0.458 -0.423 1.00 95.06 143 TYR A O 1
ATOM 1153 N N . ARG A 1 144 ? 8.310 0.359 -0.198 1.00 95.50 144 ARG A N 1
ATOM 1154 C CA . ARG A 1 144 ? 7.606 -0.774 -0.807 1.00 95.50 144 ARG A CA 1
ATOM 1155 C C . ARG A 1 144 ? 6.666 -0.252 -1.889 1.00 95.50 144 ARG A C 1
ATOM 1157 O O . ARG A 1 144 ? 5.891 0.663 -1.630 1.00 95.50 144 ARG A O 1
ATOM 1164 N N . ALA A 1 145 ? 6.699 -0.836 -3.080 1.00 93.94 145 ALA A N 1
ATOM 1165 C CA . ALA A 1 145 ? 5.775 -0.473 -4.153 1.00 93.94 145 ALA A CA 1
ATOM 1166 C C . ALA A 1 145 ? 5.397 -1.683 -5.005 1.00 93.94 145 ALA A C 1
ATOM 1168 O O . ALA A 1 145 ? 6.181 -2.622 -5.157 1.00 93.94 145 ALA A O 1
ATOM 1169 N N . VAL A 1 146 ? 4.198 -1.632 -5.584 1.00 92.44 146 VAL A N 1
ATOM 1170 C CA . VAL A 1 146 ? 3.753 -2.575 -6.612 1.00 92.44 146 VAL A CA 1
ATOM 1171 C C . VAL A 1 146 ? 3.788 -1.848 -7.949 1.00 92.44 146 VAL A C 1
ATOM 1173 O O . VAL A 1 146 ? 2.965 -0.972 -8.206 1.00 92.44 146 VAL A O 1
ATOM 1176 N N . VAL A 1 147 ? 4.752 -2.202 -8.793 1.00 90.31 147 VAL A N 1
ATOM 1177 C CA . VAL A 1 147 ? 4.889 -1.650 -10.142 1.00 90.31 147 VAL A CA 1
ATOM 1178 C C . VAL A 1 147 ? 4.038 -2.501 -11.067 1.00 90.31 147 VAL A C 1
ATOM 1180 O O . VAL A 1 147 ? 4.303 -3.689 -11.232 1.00 90.31 147 VAL A O 1
ATOM 1183 N N . ARG A 1 148 ? 2.980 -1.914 -11.624 1.00 86.69 148 ARG A N 1
ATOM 1184 C CA . ARG A 1 148 ? 2.105 -2.606 -12.569 1.00 86.69 148 ARG A CA 1
ATOM 1185 C C . ARG A 1 148 ? 2.677 -2.460 -13.970 1.00 86.69 148 ARG A C 1
ATOM 1187 O O . ARG A 1 148 ? 2.902 -1.341 -14.419 1.00 86.69 148 ARG A O 1
ATOM 1194 N N . VAL A 1 149 ? 2.896 -3.588 -14.620 1.00 85.06 149 VAL A N 1
ATOM 1195 C CA . VAL A 1 149 ? 3.325 -3.697 -16.015 1.00 85.06 149 VAL A CA 1
ATOM 1196 C C . VAL A 1 149 ? 2.273 -4.529 -16.734 1.00 85.06 149 VAL A C 1
ATOM 1198 O O . VAL A 1 149 ? 1.785 -5.503 -16.159 1.00 85.06 149 VAL A O 1
ATOM 1201 N N . VAL A 1 150 ? 1.867 -4.120 -17.929 1.00 81.56 150 VAL A N 1
ATOM 1202 C CA . VAL A 1 150 ? 0.938 -4.903 -18.756 1.00 81.56 150 VAL A CA 1
ATOM 1203 C C . VAL A 1 150 ? 1.727 -5.714 -19.774 1.00 81.56 150 VAL A C 1
ATOM 1205 O O . VAL A 1 150 ? 2.846 -5.346 -20.124 1.00 81.56 150 VAL A O 1
ATOM 1208 N N . ASP A 1 151 ? 1.158 -6.826 -20.225 1.00 75.31 151 ASP A N 1
ATOM 1209 C CA . ASP A 1 151 ? 1.851 -7.786 -21.098 1.00 75.31 151 ASP A CA 1
ATOM 1210 C C . ASP A 1 151 ? 2.243 -7.217 -22.465 1.00 75.31 151 ASP A C 1
ATOM 1212 O O . ASP A 1 151 ? 3.182 -7.710 -23.088 1.00 75.31 151 ASP A O 1
ATOM 1216 N N . SER A 1 152 ? 1.562 -6.150 -22.879 1.00 79.06 152 SER A N 1
ATOM 1217 C CA . SER A 1 152 ? 1.831 -5.405 -24.101 1.00 79.06 152 SER A CA 1
ATOM 1218 C C . SER A 1 152 ? 2.919 -4.342 -23.975 1.00 79.06 152 SER A C 1
ATOM 1220 O O . SER A 1 152 ? 3.223 -3.673 -24.957 1.00 79.06 152 SER A O 1
ATOM 1222 N N . TYR A 1 153 ? 3.516 -4.157 -22.793 1.00 83.00 153 TYR A N 1
ATOM 1223 C CA . TYR A 1 153 ? 4.663 -3.261 -22.670 1.00 83.00 153 TYR A CA 1
ATOM 1224 C C . TYR A 1 153 ? 5.891 -3.845 -23.368 1.00 83.00 153 TYR A C 1
ATOM 1226 O O . TYR A 1 153 ? 6.260 -5.007 -23.187 1.00 83.00 153 TYR A O 1
ATOM 1234 N N . THR A 1 154 ? 6.569 -2.983 -24.109 1.00 83.94 154 THR A N 1
ATOM 1235 C CA . THR A 1 154 ? 7.916 -3.191 -24.634 1.00 83.94 154 THR A CA 1
ATOM 1236 C C . THR A 1 154 ? 8.957 -3.194 -23.508 1.00 83.94 154 THR A C 1
ATOM 1238 O O . THR A 1 154 ? 8.728 -2.686 -22.404 1.00 83.94 154 THR A O 1
ATOM 1241 N N . ALA A 1 155 ? 10.156 -3.711 -23.799 1.00 81.56 155 ALA A N 1
ATOM 1242 C CA . ALA A 1 155 ? 11.279 -3.683 -22.859 1.00 81.56 155 ALA A CA 1
ATOM 1243 C C . ALA A 1 155 ? 11.608 -2.261 -22.375 1.00 81.56 155 ALA A C 1
ATOM 1245 O O . ALA A 1 155 ? 11.849 -2.052 -21.187 1.00 81.56 155 ALA A O 1
ATOM 1246 N N . GLU A 1 156 ? 11.547 -1.270 -23.267 1.00 83.00 156 GLU A N 1
ATOM 1247 C CA . GLU A 1 156 ? 11.795 0.133 -22.933 1.00 83.00 156 GLU A CA 1
ATOM 1248 C C . GLU A 1 156 ? 10.754 0.692 -21.948 1.00 83.00 156 GLU A C 1
ATOM 1250 O O . GLU A 1 156 ? 11.110 1.344 -20.961 1.00 83.00 156 GLU A O 1
ATOM 1255 N N . GLU A 1 157 ? 9.469 0.394 -22.154 1.00 87.19 157 GLU A N 1
ATOM 1256 C CA . GLU A 1 157 ? 8.382 0.845 -21.276 1.00 87.19 157 GLU A CA 1
ATOM 1257 C C . GLU A 1 157 ? 8.473 0.224 -19.879 1.00 87.19 157 GLU A C 1
ATOM 1259 O O . GLU A 1 157 ? 8.247 0.902 -18.863 1.00 87.19 157 GLU A O 1
ATOM 1264 N N . VAL A 1 158 ? 8.863 -1.050 -19.804 1.00 84.94 158 VAL A N 1
ATOM 1265 C CA . VAL A 1 158 ? 9.152 -1.720 -18.534 1.00 84.94 158 VAL A CA 1
ATOM 1266 C C . VAL A 1 158 ? 10.350 -1.065 -17.842 1.00 84.94 158 VAL A C 1
ATOM 1268 O O . VAL A 1 158 ? 10.235 -0.686 -16.669 1.00 84.94 158 VAL A O 1
ATOM 1271 N N . THR A 1 159 ? 11.469 -0.868 -18.548 1.00 84.44 159 THR A N 1
ATOM 1272 C CA . THR A 1 159 ? 12.664 -0.187 -18.019 1.00 84.44 159 THR A CA 1
ATOM 1273 C C . THR A 1 159 ? 12.305 1.196 -17.480 1.00 84.44 159 THR A C 1
ATOM 1275 O O . THR A 1 159 ? 12.658 1.539 -16.347 1.00 84.44 159 THR A O 1
ATOM 1278 N N . CYS A 1 160 ? 11.538 1.981 -18.238 1.00 86.50 160 CYS A N 1
ATOM 1279 C CA . CYS A 1 160 ? 11.082 3.308 -17.835 1.00 86.50 160 CYS A CA 1
ATOM 1280 C C . CYS A 1 160 ? 10.209 3.254 -16.569 1.00 86.50 160 CYS A C 1
ATOM 1282 O O . CYS A 1 160 ? 10.431 4.013 -15.619 1.00 86.50 160 CYS A O 1
ATOM 1284 N N . SER A 1 161 ? 9.268 2.309 -16.501 1.00 88.62 161 SER A N 1
ATOM 1285 C CA . SER A 1 161 ? 8.396 2.108 -15.336 1.00 88.62 161 SER A CA 1
ATOM 1286 C C . SER A 1 161 ? 9.190 1.792 -14.064 1.00 88.62 161 SER A C 1
ATOM 1288 O O . SER A 1 161 ? 8.927 2.377 -13.004 1.00 88.62 161 SER A O 1
ATOM 1290 N N . ILE A 1 162 ? 10.195 0.917 -14.168 1.00 88.19 162 ILE A N 1
ATOM 1291 C CA . ILE A 1 162 ? 11.070 0.536 -13.051 1.00 88.19 162 ILE A CA 1
ATOM 1292 C C . ILE A 1 162 ? 11.962 1.711 -12.640 1.00 88.19 162 ILE A C 1
ATOM 1294 O O . ILE A 1 162 ? 12.006 2.044 -11.454 1.00 88.19 162 ILE A O 1
ATOM 1298 N N . LYS A 1 163 ? 12.608 2.397 -13.594 1.00 88.00 163 LYS A N 1
ATOM 1299 C CA . LYS A 1 163 ? 13.430 3.593 -13.326 1.00 88.00 163 LYS A CA 1
ATOM 1300 C C . LYS A 1 163 ? 12.629 4.666 -12.601 1.00 88.00 163 LYS A C 1
ATOM 1302 O O . LYS A 1 163 ? 13.095 5.226 -11.612 1.00 88.00 163 LYS A O 1
ATOM 1307 N N . ASN A 1 164 ? 11.403 4.925 -13.047 1.00 89.50 164 ASN A N 1
ATOM 1308 C CA . ASN A 1 164 ? 10.525 5.898 -12.409 1.00 89.50 164 ASN A CA 1
ATOM 1309 C C . ASN A 1 164 ? 10.158 5.484 -10.976 1.00 89.50 164 ASN A C 1
ATOM 1311 O O . ASN A 1 164 ? 10.123 6.332 -10.084 1.00 89.50 164 ASN A O 1
ATOM 1315 N N . ALA A 1 165 ? 9.920 4.194 -10.724 1.00 90.69 165 ALA A N 1
ATOM 1316 C CA . ALA A 1 165 ? 9.667 3.689 -9.376 1.00 90.69 165 ALA A CA 1
ATOM 1317 C C . ALA A 1 165 ? 10.898 3.804 -8.461 1.00 90.69 165 ALA A C 1
ATOM 1319 O O . ALA A 1 165 ? 10.758 4.255 -7.324 1.00 90.69 165 ALA A O 1
ATOM 1320 N N . LEU A 1 166 ? 12.092 3.468 -8.960 1.00 90.44 166 LEU A N 1
ATOM 1321 C CA . LEU A 1 166 ? 13.353 3.608 -8.225 1.00 90.44 166 LEU A CA 1
ATOM 1322 C C . LEU A 1 166 ? 13.664 5.073 -7.908 1.00 90.44 166 LEU A C 1
ATOM 1324 O O . LEU A 1 166 ? 13.922 5.401 -6.753 1.00 90.44 166 LEU A O 1
ATOM 1328 N N . LYS A 1 167 ? 13.562 5.974 -8.893 1.00 90.00 167 LYS A N 1
ATOM 1329 C CA . LYS A 1 167 ? 13.772 7.417 -8.690 1.00 90.00 167 LYS A CA 1
ATOM 1330 C C . LYS A 1 167 ? 12.831 7.986 -7.629 1.00 90.00 167 LYS A C 1
ATOM 1332 O O . LYS A 1 167 ? 13.281 8.731 -6.762 1.00 90.00 167 LYS A O 1
ATOM 1337 N N . ARG A 1 168 ? 11.546 7.602 -7.654 1.00 90.44 168 ARG A N 1
ATOM 1338 C CA . ARG A 1 168 ? 10.581 7.984 -6.608 1.00 90.44 168 ARG A CA 1
ATOM 1339 C C . ARG A 1 168 ? 10.994 7.463 -5.235 1.00 90.44 168 ARG A C 1
ATOM 1341 O O . ARG A 1 168 ? 11.020 8.239 -4.287 1.00 90.44 168 ARG A O 1
ATOM 1348 N N . ALA A 1 169 ? 11.357 6.184 -5.140 1.00 91.19 169 ALA A N 1
ATOM 1349 C CA . ALA A 1 169 ? 11.807 5.577 -3.891 1.00 91.19 169 ALA A CA 1
ATOM 1350 C C . ALA A 1 169 ? 13.020 6.310 -3.301 1.00 91.19 169 ALA A C 1
ATOM 1352 O O . ALA A 1 169 ? 13.001 6.688 -2.130 1.00 91.19 169 ALA A O 1
ATOM 1353 N N . CYS A 1 170 ? 14.044 6.564 -4.121 1.00 89.44 170 CYS A N 1
ATOM 1354 C CA . CYS A 1 170 ? 15.240 7.298 -3.715 1.00 89.44 170 CYS A CA 1
ATOM 1355 C C . CYS A 1 170 ? 14.906 8.729 -3.277 1.00 89.44 170 CYS A C 1
ATOM 1357 O O . CYS A 1 170 ? 15.378 9.162 -2.229 1.00 89.44 170 CYS A O 1
ATOM 1359 N N . GLY A 1 171 ? 14.061 9.441 -4.031 1.00 89.25 171 GLY A N 1
ATOM 1360 C CA . GLY A 1 171 ? 13.634 10.798 -3.686 1.00 89.25 171 GLY A CA 1
ATOM 1361 C C . GLY A 1 171 ? 12.877 10.864 -2.356 1.00 89.25 171 GLY A C 1
ATOM 1362 O O . GLY A 1 171 ? 13.186 11.701 -1.511 1.00 89.25 171 GLY A O 1
ATOM 1363 N N . GLU A 1 172 ? 11.928 9.954 -2.128 1.00 90.31 172 GLU A N 1
ATOM 1364 C CA . GLU A 1 172 ? 11.170 9.897 -0.872 1.00 90.31 172 GLU A CA 1
ATOM 1365 C C . GLU A 1 172 ? 12.058 9.536 0.327 1.00 90.31 172 GLU A C 1
ATOM 1367 O O . GLU A 1 172 ? 11.945 10.163 1.383 1.00 90.31 172 GLU A O 1
ATOM 1372 N N . ILE A 1 173 ? 12.981 8.580 0.164 1.00 89.69 173 ILE A N 1
ATOM 1373 C CA . ILE A 1 173 ? 13.955 8.231 1.209 1.00 89.69 173 ILE A CA 1
ATOM 1374 C C . ILE A 1 173 ? 14.883 9.416 1.499 1.00 89.69 173 ILE A C 1
ATOM 1376 O O . ILE A 1 173 ? 15.109 9.720 2.667 1.00 89.69 173 ILE A O 1
ATOM 1380 N N . ALA A 1 174 ? 15.385 10.115 0.478 1.00 88.31 174 ALA A N 1
ATOM 1381 C CA . ALA A 1 174 ? 16.264 11.271 0.660 1.00 88.31 174 ALA A CA 1
ATOM 1382 C C . ALA A 1 174 ? 15.578 12.398 1.453 1.00 88.31 174 ALA A C 1
ATOM 1384 O O . ALA A 1 174 ? 16.155 12.933 2.400 1.00 88.31 174 ALA A O 1
ATOM 1385 N N . VAL A 1 175 ? 14.317 12.709 1.130 1.00 86.75 175 VAL A N 1
ATOM 1386 C CA . VAL A 1 175 ? 13.519 13.696 1.880 1.00 86.75 175 VAL A CA 1
ATOM 1387 C C . VAL A 1 175 ? 13.296 13.254 3.328 1.00 86.75 175 VAL A C 1
ATOM 1389 O O . VAL A 1 175 ? 13.331 14.083 4.239 1.00 86.75 175 VAL A O 1
ATOM 1392 N N . ALA A 1 176 ? 13.068 11.961 3.561 1.00 86.12 176 ALA A N 1
ATOM 1393 C CA . ALA A 1 176 ? 12.876 11.429 4.905 1.00 86.12 176 ALA A CA 1
ATOM 1394 C C . ALA A 1 176 ? 14.179 11.431 5.728 1.00 86.12 176 ALA A C 1
ATOM 1396 O O . ALA A 1 176 ? 14.145 11.751 6.915 1.00 86.12 176 ALA A O 1
ATOM 1397 N N . LEU A 1 177 ? 15.323 11.146 5.097 1.00 85.94 177 LEU A N 1
ATOM 1398 C CA . LEU A 1 177 ? 16.654 11.214 5.710 1.00 85.94 177 LEU A CA 1
ATOM 1399 C C . LEU A 1 177 ? 17.032 12.634 6.121 1.00 85.94 177 LEU A C 1
ATOM 1401 O O . LEU A 1 177 ? 17.568 12.821 7.205 1.00 85.94 177 LEU A O 1
ATOM 1405 N N . TYR A 1 178 ? 16.678 13.647 5.326 1.00 81.12 178 TYR A N 1
ATOM 1406 C CA . TYR A 1 178 ? 16.898 15.050 5.705 1.00 81.12 178 TYR A CA 1
ATOM 1407 C C . TYR A 1 178 ? 16.242 15.418 7.051 1.00 81.12 178 TYR A C 1
ATOM 1409 O O . TYR A 1 178 ? 16.629 16.383 7.702 1.00 81.12 178 TYR A O 1
ATOM 1417 N N . ARG A 1 179 ? 15.238 14.647 7.486 1.00 75.50 179 ARG A N 1
ATOM 1418 C CA . ARG A 1 179 ? 14.495 14.861 8.733 1.00 75.50 179 ARG A CA 1
ATOM 1419 C C . ARG A 1 179 ? 14.939 13.940 9.876 1.00 75.50 179 ARG A C 1
ATOM 1421 O O . ARG A 1 179 ? 14.263 13.924 10.902 1.00 75.50 179 ARG A O 1
ATOM 1428 N N . SER A 1 180 ? 16.001 13.141 9.713 1.00 77.38 180 SER A N 1
ATOM 1429 C CA . SER A 1 180 ? 16.366 12.105 10.688 1.00 77.38 180 SER A CA 1
ATOM 1430 C C . SER A 1 180 ? 17.870 11.784 10.693 1.00 77.38 180 SER A C 1
ATOM 1432 O O . SER A 1 180 ? 18.440 11.459 9.659 1.00 77.38 180 SER A O 1
ATOM 1434 N N . ASN A 1 181 ? 18.502 11.790 11.873 1.00 65.25 181 ASN A N 1
ATOM 1435 C CA . ASN A 1 181 ? 19.972 11.798 12.000 1.00 65.25 181 ASN A CA 1
ATOM 1436 C C . ASN A 1 181 ? 20.633 10.431 12.298 1.00 65.25 181 ASN A C 1
ATOM 1438 O O . ASN A 1 181 ? 21.850 10.372 12.435 1.00 65.25 181 ASN A O 1
ATOM 1442 N N . THR A 1 182 ? 19.874 9.336 12.427 1.00 64.31 182 THR A N 1
ATOM 1443 C CA . THR A 1 182 ? 20.374 8.039 12.947 1.00 64.31 182 THR A CA 1
ATOM 1444 C C . THR A 1 182 ? 19.966 6.837 12.090 1.00 64.31 182 THR A C 1
ATOM 1446 O O . THR A 1 182 ? 19.545 5.810 12.615 1.00 64.31 182 THR A O 1
ATOM 1449 N N . ILE A 1 183 ? 20.021 6.968 10.762 1.00 71.94 183 ILE A N 1
ATOM 1450 C CA . ILE A 1 183 ? 19.457 5.968 9.845 1.00 71.94 183 ILE A CA 1
ATOM 1451 C C . ILE A 1 183 ? 20.542 5.295 9.007 1.00 71.94 183 ILE A C 1
ATOM 1453 O O . ILE A 1 183 ? 21.275 5.967 8.285 1.00 71.94 183 ILE A O 1
ATOM 1457 N N . ASP A 1 184 ? 20.580 3.962 9.056 1.00 72.88 184 ASP A N 1
ATOM 1458 C CA . ASP A 1 184 ? 21.488 3.109 8.280 1.00 72.88 184 ASP A CA 1
ATOM 1459 C C . ASP A 1 184 ? 20.693 2.006 7.537 1.00 72.88 184 ASP A C 1
ATOM 1461 O O . ASP A 1 184 ? 19.598 1.619 7.946 1.00 72.88 184 ASP A O 1
ATOM 1465 N N . ARG A 1 185 ? 21.224 1.488 6.421 1.00 85.69 185 ARG A N 1
ATOM 1466 C CA . ARG A 1 185 ? 20.689 0.324 5.668 1.00 85.69 185 ARG A CA 1
ATOM 1467 C C . ARG A 1 185 ? 19.218 0.430 5.237 1.00 85.69 185 ARG A C 1
ATOM 1469 O O . ARG A 1 185 ? 18.438 -0.518 5.394 1.00 85.69 185 ARG A O 1
ATOM 1476 N N . ASN A 1 186 ? 18.848 1.562 4.642 1.00 91.25 186 ASN A N 1
ATOM 1477 C CA . ASN A 1 186 ? 17.549 1.719 3.979 1.00 91.25 186 ASN A CA 1
ATOM 1478 C C . ASN A 1 186 ? 17.345 0.659 2.891 1.00 91.25 186 ASN A C 1
ATOM 1480 O O . ASN A 1 186 ? 18.296 0.202 2.257 1.00 91.25 186 ASN A O 1
ATOM 1484 N N . HIS A 1 187 ? 16.094 0.278 2.652 1.00 93.75 187 HIS A N 1
ATOM 1485 C CA . HIS A 1 187 ? 15.786 -0.839 1.767 1.00 93.75 187 HIS A CA 1
ATOM 1486 C C . HIS A 1 187 ? 14.575 -0.555 0.881 1.00 93.75 187 HIS A C 1
ATOM 1488 O O . HIS A 1 187 ? 13.493 -0.210 1.358 1.00 93.75 187 HIS A O 1
ATOM 1494 N N . ILE A 1 188 ? 14.732 -0.809 -0.416 1.00 93.31 188 ILE A N 1
ATOM 1495 C CA . ILE A 1 188 ? 13.681 -0.672 -1.426 1.00 93.31 188 ILE A CA 1
ATOM 1496 C C . ILE A 1 188 ? 13.234 -2.072 -1.863 1.00 93.31 188 ILE A C 1
ATOM 1498 O O . ILE A 1 188 ? 14.057 -2.926 -2.174 1.00 93.31 188 ILE A O 1
ATOM 1502 N N . LEU A 1 189 ? 11.923 -2.318 -1.895 1.00 94.81 189 LEU A N 1
ATOM 1503 C CA . LEU A 1 189 ? 11.326 -3.480 -2.557 1.00 94.81 189 LEU A CA 1
ATOM 1504 C C . LEU A 1 189 ? 10.320 -3.008 -3.596 1.00 94.81 189 LEU A C 1
ATOM 1506 O O . LEU A 1 189 ? 9.310 -2.387 -3.254 1.00 94.81 189 LEU A O 1
ATOM 1510 N N . LEU A 1 190 ? 10.566 -3.385 -4.843 1.00 93.12 190 LEU A N 1
ATOM 1511 C CA . LEU A 1 190 ? 9.616 -3.233 -5.933 1.00 93.12 190 LEU A CA 1
ATOM 1512 C C . LEU A 1 190 ? 9.062 -4.613 -6.276 1.00 93.12 190 LEU A C 1
ATOM 1514 O O . LEU A 1 190 ? 9.810 -5.504 -6.671 1.00 93.12 190 LEU A O 1
ATOM 1518 N N . PHE A 1 191 ? 7.757 -4.802 -6.104 1.00 91.62 191 PHE A N 1
ATOM 1519 C CA . PHE A 1 191 ? 7.073 -5.979 -6.619 1.00 91.62 191 PHE A CA 1
ATOM 1520 C C . PHE A 1 191 ? 6.566 -5.664 -8.023 1.00 91.62 191 PHE A C 1
ATOM 1522 O O . PHE A 1 191 ? 5.694 -4.809 -8.185 1.00 91.62 191 PHE A O 1
ATOM 1529 N N . ILE A 1 192 ? 7.088 -6.357 -9.031 1.00 88.00 192 ILE A N 1
ATOM 1530 C CA . ILE A 1 192 ? 6.623 -6.204 -10.409 1.00 88.00 192 ILE A CA 1
ATOM 1531 C C . ILE A 1 192 ? 5.375 -7.066 -10.588 1.00 88.00 192 ILE A C 1
ATOM 1533 O O . ILE A 1 192 ? 5.435 -8.295 -10.577 1.00 88.00 192 ILE A O 1
ATOM 1537 N N . HIS A 1 193 ? 4.216 -6.422 -10.691 1.00 86.94 193 HIS A N 1
ATOM 1538 C CA . HIS A 1 193 ? 2.964 -7.098 -10.977 1.00 86.94 193 HIS A CA 1
ATOM 1539 C C . HIS A 1 193 ? 2.661 -7.023 -12.463 1.00 86.94 193 HIS A C 1
ATOM 1541 O O . HIS A 1 193 ? 2.263 -5.981 -12.981 1.00 86.94 193 HIS A O 1
ATOM 1547 N N . ARG A 1 194 ? 2.798 -8.177 -13.101 1.00 81.81 194 ARG A N 1
ATOM 1548 C CA . ARG A 1 194 ? 2.374 -8.409 -14.466 1.00 81.81 194 ARG A CA 1
ATOM 1549 C C . ARG A 1 194 ? 0.852 -8.557 -14.535 1.00 81.81 194 ARG A C 1
ATOM 1551 O O . ARG A 1 194 ? 0.295 -9.470 -13.921 1.00 81.81 194 ARG A O 1
ATOM 1558 N N . ALA A 1 195 ? 0.201 -7.613 -15.200 1.00 78.00 195 ALA A N 1
ATOM 1559 C CA . ALA A 1 195 ? -1.232 -7.600 -15.429 1.00 78.00 195 ALA A CA 1
ATOM 1560 C C . ALA A 1 195 ? -1.512 -8.213 -16.812 1.00 78.00 195 ALA A C 1
ATOM 1562 O O . ALA A 1 195 ? -1.088 -7.631 -17.813 1.00 78.00 195 ALA A O 1
ATOM 1563 N N . PRO A 1 196 ? -2.207 -9.362 -16.870 1.00 71.25 196 PRO A N 1
ATOM 1564 C CA . PRO A 1 196 ? -2.483 -10.018 -18.137 1.00 71.25 196 PRO A CA 1
ATOM 1565 C C . PRO A 1 196 ? -3.378 -9.129 -19.001 1.00 71.25 196 PRO A C 1
ATOM 1567 O O . PRO A 1 196 ? -4.345 -8.540 -18.508 1.00 71.25 196 PRO A O 1
ATOM 1570 N N . THR A 1 197 ? -3.062 -9.057 -20.287 1.00 68.94 197 THR A N 1
ATOM 1571 C CA . THR A 1 197 ? -3.919 -8.464 -21.317 1.00 68.94 197 THR A CA 1
ATOM 1572 C C . THR A 1 197 ? -4.348 -9.560 -22.291 1.00 68.94 197 THR A C 1
ATOM 1574 O O . THR A 1 197 ? -3.852 -10.683 -22.242 1.00 68.94 197 THR A O 1
ATOM 1577 N N . SER A 1 198 ? -5.306 -9.258 -23.166 1.00 68.19 198 SER A N 1
ATOM 1578 C CA . SER A 1 198 ? -5.649 -10.136 -24.292 1.00 68.19 198 SER A CA 1
ATOM 1579 C C . SER A 1 198 ? -4.607 -10.107 -25.417 1.00 68.19 198 SER A C 1
ATOM 1581 O O . SER A 1 198 ? -4.833 -10.715 -26.458 1.00 68.19 198 SER A O 1
ATOM 1583 N N . GLU A 1 199 ? -3.525 -9.347 -25.250 1.00 67.81 199 GLU A N 1
ATOM 1584 C CA . GLU A 1 199 ? -2.480 -9.159 -26.253 1.00 67.81 199 GLU A CA 1
ATOM 1585 C C . GLU A 1 199 ? -1.335 -10.147 -26.023 1.00 67.81 199 GLU A C 1
ATOM 1587 O O . GLU A 1 199 ? -1.150 -10.671 -24.920 1.00 67.81 199 GLU A O 1
ATOM 1592 N N . GLU A 1 200 ? -0.575 -10.427 -27.081 1.00 65.69 200 GLU A N 1
ATOM 1593 C CA . GLU A 1 200 ? 0.591 -11.296 -26.981 1.00 65.69 200 GLU A CA 1
ATOM 1594 C C . GLU A 1 200 ? 1.669 -10.685 -26.083 1.00 65.69 200 GLU A C 1
ATOM 1596 O O . GLU A 1 200 ? 1.870 -9.474 -26.006 1.00 65.69 200 GLU A O 1
ATOM 1601 N N . ILE A 1 201 ? 2.380 -11.571 -25.395 1.00 64.12 201 ILE A N 1
ATOM 1602 C CA . ILE A 1 201 ? 3.464 -11.231 -24.483 1.00 64.12 201 ILE A CA 1
ATOM 1603 C C . ILE A 1 201 ? 4.646 -10.739 -25.318 1.00 64.12 201 ILE A C 1
ATOM 1605 O O . ILE A 1 201 ? 5.297 -11.546 -25.980 1.00 64.12 201 ILE A O 1
ATOM 1609 N N . LEU A 1 202 ? 4.967 -9.446 -25.252 1.00 69.38 202 LEU A N 1
ATOM 1610 C CA . LEU A 1 202 ? 6.030 -8.872 -26.089 1.00 69.38 202 LEU A CA 1
ATOM 1611 C C . LEU A 1 202 ? 7.455 -9.110 -25.556 1.00 69.38 202 LEU A C 1
ATOM 1613 O O . LEU A 1 202 ? 8.422 -8.835 -26.260 1.00 69.38 202 LEU A O 1
ATOM 1617 N N . MET A 1 203 ? 7.610 -9.619 -24.327 1.00 71.50 203 MET A N 1
ATOM 1618 C CA . MET A 1 203 ? 8.917 -9.810 -23.680 1.00 71.50 203 MET A CA 1
ATOM 1619 C C . MET A 1 203 ? 9.156 -11.243 -23.202 1.00 71.50 203 MET A C 1
ATOM 1621 O O . MET A 1 203 ? 8.330 -11.820 -22.484 1.00 71.50 203 MET A O 1
ATOM 1625 N N . SER A 1 204 ? 10.341 -11.784 -23.500 1.00 68.94 204 SER A N 1
ATOM 1626 C CA . SER A 1 204 ? 10.775 -13.082 -22.978 1.00 68.94 204 SER A CA 1
ATOM 1627 C C . SER A 1 204 ? 11.202 -12.985 -21.508 1.00 68.94 204 SER A C 1
ATOM 1629 O O . SER A 1 204 ? 11.555 -11.917 -21.009 1.00 68.94 204 SER A O 1
ATOM 1631 N N . SER A 1 205 ? 11.226 -14.111 -20.786 1.00 64.62 205 SER A N 1
ATOM 1632 C CA . SER A 1 205 ? 11.693 -14.146 -19.390 1.00 64.62 205 SER A CA 1
ATOM 1633 C C . SER A 1 205 ? 13.149 -13.692 -19.206 1.00 64.62 205 SER A C 1
ATOM 1635 O O . SER A 1 205 ? 13.469 -13.156 -18.149 1.00 64.62 205 SER A O 1
ATOM 1637 N N . ALA A 1 206 ? 14.019 -13.876 -20.206 1.00 63.47 206 ALA A N 1
ATOM 1638 C CA . ALA A 1 206 ? 15.418 -13.441 -20.148 1.00 63.47 206 ALA A CA 1
ATOM 1639 C C . ALA A 1 206 ? 15.556 -11.910 -20.249 1.00 63.47 206 ALA A C 1
ATOM 1641 O O . ALA A 1 206 ? 16.406 -11.316 -19.581 1.00 63.47 206 ALA A O 1
ATOM 1642 N N . ASP A 1 207 ? 14.665 -11.262 -21.005 1.00 72.94 207 ASP A N 1
ATOM 1643 C CA . ASP A 1 207 ? 14.660 -9.804 -21.169 1.00 72.94 207 ASP A CA 1
ATOM 1644 C C . ASP A 1 207 ? 14.345 -9.088 -19.848 1.00 72.94 207 ASP A C 1
ATOM 1646 O O . ASP A 1 207 ? 14.890 -8.022 -19.566 1.00 72.94 207 ASP A O 1
ATOM 1650 N N . TRP A 1 208 ? 13.542 -9.706 -18.975 1.00 72.19 208 TRP A N 1
ATOM 1651 C CA . TRP A 1 208 ? 13.165 -9.132 -17.679 1.00 72.19 208 TRP A CA 1
ATOM 1652 C C . TRP A 1 208 ? 14.345 -8.918 -16.729 1.00 72.19 208 TRP A C 1
ATOM 1654 O O . TRP A 1 208 ? 14.420 -7.879 -16.068 1.00 72.19 208 TRP A O 1
ATOM 1664 N N . THR A 1 209 ? 15.272 -9.875 -16.641 1.00 73.06 209 THR A N 1
ATOM 1665 C CA . THR A 1 209 ? 16.452 -9.733 -15.775 1.00 73.06 209 THR A CA 1
ATOM 1666 C C . THR A 1 209 ? 17.355 -8.606 -16.269 1.00 73.06 209 THR A C 1
ATOM 1668 O O . THR A 1 209 ? 17.803 -7.789 -15.463 1.00 73.06 209 THR A O 1
ATOM 1671 N N . ASN A 1 210 ? 17.561 -8.516 -17.585 1.00 78.12 210 ASN A N 1
ATOM 1672 C CA . ASN A 1 210 ? 18.381 -7.469 -18.193 1.00 78.12 210 ASN A CA 1
ATOM 1673 C C . ASN A 1 210 ? 17.775 -6.080 -17.970 1.00 78.12 210 ASN A C 1
ATOM 1675 O O . ASN A 1 210 ? 18.476 -5.176 -17.519 1.00 78.12 210 ASN A O 1
ATOM 1679 N N . VAL A 1 211 ? 16.463 -5.944 -18.166 1.00 76.12 211 VAL A N 1
ATOM 1680 C CA . VAL A 1 211 ? 15.715 -4.696 -17.955 1.00 76.12 211 VAL A CA 1
ATOM 1681 C C . VAL A 1 211 ? 15.803 -4.197 -16.508 1.00 76.12 211 VAL A C 1
ATOM 1683 O O . VAL A 1 211 ? 16.027 -3.009 -16.266 1.00 76.12 211 VAL A O 1
ATOM 1686 N N . ILE A 1 212 ? 15.680 -5.088 -15.518 1.00 74.44 212 ILE A N 1
ATOM 1687 C CA . ILE A 1 212 ? 15.806 -4.711 -14.100 1.00 74.44 212 ILE A CA 1
ATOM 1688 C C . ILE A 1 212 ? 17.239 -4.259 -13.779 1.00 74.44 212 ILE A C 1
ATOM 1690 O O . ILE A 1 212 ? 17.428 -3.248 -13.094 1.00 74.44 212 ILE A O 1
ATOM 1694 N N . CYS A 1 213 ? 18.243 -4.989 -14.271 1.00 77.62 213 CYS A N 1
ATOM 1695 C CA . CYS A 1 213 ? 19.651 -4.647 -14.075 1.00 77.62 213 CYS A CA 1
ATOM 1696 C C . CYS A 1 213 ? 19.999 -3.296 -14.713 1.00 77.62 213 CYS A C 1
ATOM 1698 O O . CYS A 1 213 ? 20.627 -2.457 -14.066 1.00 77.62 213 CYS A O 1
ATOM 1700 N N . GLU A 1 214 ? 19.548 -3.059 -15.943 1.00 77.69 214 GLU A N 1
ATOM 1701 C CA . GLU A 1 214 ? 19.753 -1.801 -16.656 1.00 77.69 214 GLU A CA 1
ATOM 1702 C C . GLU A 1 214 ? 19.099 -0.625 -15.919 1.00 77.69 214 GLU A C 1
ATOM 1704 O O . GLU A 1 214 ? 19.750 0.394 -15.670 1.00 77.69 214 GLU A O 1
ATOM 1709 N N . ALA A 1 215 ? 17.842 -0.785 -15.491 1.00 74.81 215 ALA A N 1
ATOM 1710 C CA . ALA A 1 215 ? 17.124 0.234 -14.732 1.00 74.81 215 ALA A CA 1
ATOM 1711 C C . ALA A 1 215 ? 17.854 0.620 -13.436 1.00 74.81 215 ALA A C 1
ATOM 1713 O O . ALA A 1 215 ? 17.909 1.799 -13.092 1.00 74.81 215 ALA A O 1
ATOM 1714 N N . TYR A 1 216 ? 18.433 -0.355 -12.729 1.00 76.62 216 TYR A N 1
ATOM 1715 C CA . TYR A 1 216 ? 19.218 -0.098 -11.522 1.00 76.62 216 TYR A CA 1
ATOM 1716 C C . TYR A 1 216 ? 20.542 0.615 -11.823 1.00 76.62 216 TYR A C 1
ATOM 1718 O O . TYR A 1 216 ? 20.867 1.601 -11.160 1.00 76.62 216 TYR A O 1
ATOM 1726 N N . LEU A 1 217 ? 21.297 0.150 -12.825 1.00 76.94 217 LEU A N 1
ATOM 1727 C CA . LEU A 1 217 ? 22.591 0.735 -13.192 1.00 76.94 217 LEU A CA 1
ATOM 1728 C C . LEU A 1 217 ? 22.460 2.193 -13.644 1.00 76.94 217 LEU A C 1
ATOM 1730 O O . LEU A 1 217 ? 23.293 3.014 -13.278 1.00 76.94 217 LEU A O 1
ATOM 1734 N N . GLN A 1 218 ? 21.394 2.522 -14.373 1.00 70.50 218 GLN A N 1
ATOM 1735 C CA . GLN A 1 218 ? 21.113 3.883 -14.844 1.00 70.50 218 GLN A CA 1
ATOM 1736 C C . GLN A 1 218 ? 20.482 4.798 -13.775 1.00 70.50 218 GLN A C 1
ATOM 1738 O O . GLN A 1 218 ? 20.169 5.955 -14.064 1.00 70.50 218 GLN A O 1
ATOM 1743 N N . CYS A 1 219 ? 20.221 4.280 -12.572 1.00 65.94 219 CYS A N 1
ATOM 1744 C CA . CYS A 1 219 ? 19.695 5.040 -11.435 1.00 65.94 219 CYS A CA 1
ATOM 1745 C C . CYS A 1 219 ? 20.760 5.387 -10.381 1.00 65.94 219 CYS A C 1
ATOM 1747 O O . CYS A 1 219 ? 20.415 6.088 -9.427 1.00 65.94 219 CYS A O 1
ATOM 1749 N N . LYS A 1 220 ? 21.999 4.895 -10.530 1.00 57.16 220 LYS A N 1
ATOM 1750 C CA . LYS A 1 220 ? 23.165 5.377 -9.773 1.00 57.16 220 LYS A CA 1
ATOM 1751 C C . LYS A 1 220 ? 23.607 6.745 -10.277 1.00 57.16 220 LYS A C 1
ATOM 1753 O O . LYS A 1 220 ? 24.060 7.530 -9.421 1.00 57.16 220 LYS A O 1
#